Protein AF-A0A1P8JUK7-F1 (afdb_monomer)

Sequence (304 aa):
MESEVNPQVLAVLNEERLSGPRLSPVDIVAKMGVFDAREKAYDHAWLATGDIVIATVWAERVSLGDGGRWFCLDSLDTQQRPDGRPRAPNQVQKAIDRLALLKRTLKEERGFRAVLQTNRVAIADVESDKNAKVSTRVRDPEEWHVAAWDAEQQFAVLVRGPRGFVPSDAQVQEARARCGIPEPVAPDPNASRIFSPEELQAAAMAYVTKHFAGYGYKPEDVRSQNLGYDIEVTNAKGAKLLRVAVKGTTPKGPNFSLSQQELKCSTREPLWKLLVVTDVTGPAAAHKIYKPTEVEQAEGYTAA

pLDDT: mean 88.15, std 10.33, range [44.5, 98.25]

Radius of gyration: 27.57 Å; Cα contacts (8 Å, |Δi|>4): 537; chains: 1; bounding box: 68×34×71 Å

Mean predicted aligned error: 14.35 Å

InterPro domains:
  IPR024975 Protein NO VEIN, C-terminal [PF13020] (203-280)

Structure (mmCIF, N/CA/C/O backbone):
data_AF-A0A1P8JUK7-F1
#
_entry.id   AF-A0A1P8JUK7-F1
#
loop_
_atom_site.group_PDB
_atom_site.id
_atom_site.type_symbol
_atom_site.label_atom_id
_atom_site.label_alt_id
_atom_site.label_comp_id
_atom_site.label_asym_id
_atom_site.label_entity_id
_atom_site.label_seq_id
_atom_site.pdbx_PDB_ins_code
_atom_site.Cartn_x
_atom_site.Cartn_y
_atom_site.Cartn_z
_atom_site.occupancy
_atom_site.B_iso_or_equiv
_atom_site.auth_seq_id
_atom_site.auth_comp_id
_atom_site.auth_asym_id
_atom_site.auth_atom_id
_atom_site.pdbx_PDB_model_num
ATOM 1 N N . MET A 1 1 ? 16.594 -10.181 -2.277 1.00 64.31 1 MET A N 1
ATOM 2 C CA . MET A 1 1 ? 17.753 -11.078 -2.535 1.00 64.31 1 MET A CA 1
ATOM 3 C C . MET A 1 1 ? 17.760 -11.423 -4.020 1.00 64.31 1 MET A C 1
ATOM 5 O O . MET A 1 1 ? 16.685 -11.609 -4.561 1.00 64.31 1 MET A O 1
ATOM 9 N N . GLU A 1 2 ? 18.901 -11.486 -4.722 1.00 68.94 2 GLU A N 1
ATOM 10 C CA . GLU A 1 2 ? 18.894 -11.737 -6.188 1.00 68.94 2 GLU A CA 1
ATOM 11 C C . GLU A 1 2 ? 18.198 -13.051 -6.579 1.00 68.94 2 GLU A C 1
ATOM 13 O O . GLU A 1 2 ? 17.586 -13.129 -7.637 1.00 68.94 2 GLU A O 1
ATOM 18 N N . SER A 1 3 ? 18.204 -14.041 -5.684 1.00 77.12 3 SER A N 1
ATOM 19 C CA . SER A 1 3 ? 17.455 -15.295 -5.813 1.00 77.12 3 SER A CA 1
ATOM 20 C C . SER A 1 3 ? 15.928 -15.135 -5.828 1.00 77.12 3 SER A C 1
ATOM 22 O O . SER A 1 3 ? 15.231 -16.056 -6.233 1.00 77.12 3 SER A O 1
ATOM 24 N N . GLU A 1 4 ? 15.401 -14.004 -5.357 1.00 81.44 4 GLU A N 1
ATOM 25 C CA . GLU A 1 4 ? 13.965 -13.678 -5.353 1.00 81.44 4 GLU A CA 1
ATOM 26 C C . GLU A 1 4 ? 13.539 -12.935 -6.629 1.00 81.44 4 GLU A C 1
ATOM 28 O O . GLU A 1 4 ? 12.351 -12.715 -6.854 1.00 81.44 4 GLU A O 1
ATOM 33 N N . VAL A 1 5 ? 14.497 -12.518 -7.462 1.00 87.38 5 VAL A N 1
ATOM 34 C CA . VAL A 1 5 ? 14.224 -11.798 -8.706 1.00 87.38 5 VAL A CA 1
ATOM 35 C C . VAL A 1 5 ? 13.945 -12.808 -9.810 1.00 87.38 5 VAL A C 1
ATOM 37 O O . VAL A 1 5 ? 14.680 -13.780 -9.982 1.00 87.38 5 VAL A O 1
ATOM 40 N N . ASN A 1 6 ? 12.905 -12.559 -10.607 1.00 91.06 6 ASN A N 1
ATOM 41 C CA . ASN A 1 6 ? 12.639 -13.374 -11.786 1.00 91.06 6 ASN A CA 1
ATOM 42 C C . ASN A 1 6 ? 13.883 -13.404 -12.711 1.00 91.06 6 ASN A C 1
ATOM 44 O O . ASN A 1 6 ? 14.427 -12.338 -13.007 1.00 91.06 6 ASN A O 1
ATOM 48 N N . PRO A 1 7 ? 14.317 -14.571 -13.226 1.00 91.81 7 PRO A N 1
ATOM 49 C CA . PRO A 1 7 ? 15.532 -14.672 -14.037 1.00 91.81 7 PRO A CA 1
ATOM 50 C C . PRO A 1 7 ? 15.572 -13.746 -15.261 1.00 91.81 7 PRO A C 1
ATOM 52 O O . PRO A 1 7 ? 16.634 -13.219 -15.584 1.00 91.81 7 PRO A O 1
ATOM 55 N N . GLN A 1 8 ? 14.434 -13.499 -15.922 1.00 92.31 8 GLN A N 1
ATOM 56 C CA . GLN A 1 8 ? 14.377 -12.579 -17.066 1.00 92.31 8 GLN A CA 1
ATOM 57 C C . GLN A 1 8 ? 14.564 -11.123 -16.627 1.00 92.31 8 GLN A C 1
ATOM 59 O O . GLN A 1 8 ? 15.253 -10.354 -17.292 1.00 92.31 8 GLN A O 1
ATOM 64 N N . VAL A 1 9 ? 13.998 -10.758 -15.474 1.00 93.88 9 VAL A N 1
ATOM 65 C CA . VAL A 1 9 ? 14.181 -9.430 -14.875 1.00 93.88 9 VAL A CA 1
ATOM 66 C C . VAL A 1 9 ? 15.632 -9.232 -14.448 1.00 93.88 9 VAL A C 1
ATOM 68 O O . VAL A 1 9 ? 16.228 -8.187 -14.709 1.00 93.88 9 VAL A O 1
ATOM 71 N N . LEU A 1 10 ? 16.226 -10.262 -13.843 1.00 92.38 10 LEU A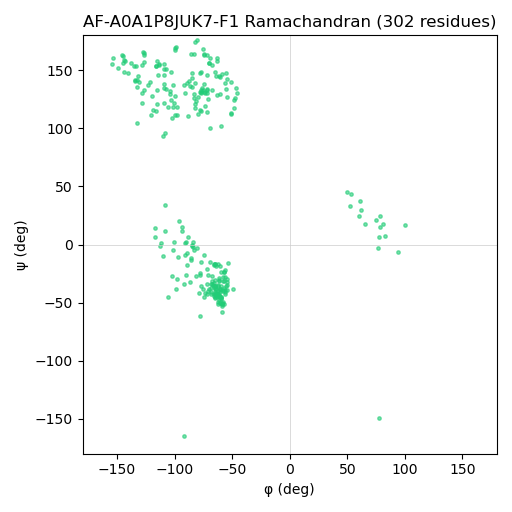 N 1
ATOM 72 C CA . LEU A 1 10 ? 17.618 -10.255 -13.412 1.00 92.38 10 LEU A CA 1
ATOM 73 C C . LEU A 1 10 ? 18.592 -10.157 -14.596 1.00 92.38 10 LEU A C 1
ATOM 75 O O . LEU A 1 10 ? 19.626 -9.502 -14.472 1.00 92.38 10 LEU A O 1
ATOM 79 N N . ALA A 1 11 ? 18.273 -10.776 -15.737 1.00 92.25 11 ALA A N 1
ATOM 80 C CA . ALA A 1 11 ? 19.081 -10.689 -16.951 1.00 92.25 11 ALA A CA 1
ATOM 81 C C . ALA A 1 11 ? 19.173 -9.244 -17.467 1.00 92.25 11 ALA A C 1
ATOM 83 O O . ALA A 1 11 ? 20.280 -8.731 -17.615 1.00 92.25 11 ALA A O 1
ATOM 84 N N . VAL A 1 12 ? 18.033 -8.563 -17.626 1.00 91.94 12 VAL A N 1
ATOM 85 C CA . VAL A 1 12 ? 17.986 -7.147 -18.040 1.00 91.94 12 VAL A CA 1
ATOM 86 C C . VAL A 1 12 ? 18.691 -6.252 -17.019 1.00 91.94 12 VAL A C 1
ATOM 88 O O . VAL A 1 12 ? 19.486 -5.393 -17.382 1.00 91.94 12 VAL A O 1
ATOM 91 N N . LEU A 1 13 ? 18.466 -6.474 -15.719 1.00 91.44 13 LEU A N 1
ATOM 92 C CA . LEU A 1 13 ? 19.134 -5.701 -14.669 1.00 91.44 13 LEU A CA 1
ATOM 93 C C . LEU A 1 13 ? 20.662 -5.860 -14.725 1.00 91.44 13 LEU A C 1
ATOM 95 O O . LEU A 1 13 ? 21.390 -4.891 -14.505 1.00 91.44 13 LEU A O 1
ATOM 99 N N . ASN A 1 14 ? 21.159 -7.061 -15.029 1.00 90.94 14 ASN A N 1
ATOM 100 C CA . ASN A 1 14 ? 22.587 -7.303 -15.214 1.00 90.94 14 ASN A CA 1
ATOM 101 C C . ASN A 1 14 ? 23.130 -6.679 -16.499 1.00 90.94 14 ASN A C 1
ATOM 103 O O . ASN A 1 14 ? 24.225 -6.123 -16.460 1.00 90.94 14 ASN A O 1
ATOM 107 N N . GLU A 1 15 ? 22.386 -6.736 -17.599 1.00 92.50 15 GLU A N 1
ATOM 108 C CA . GLU A 1 15 ? 22.754 -6.085 -18.856 1.00 92.50 15 GLU A CA 1
ATOM 109 C C . GLU A 1 15 ? 22.926 -4.572 -18.662 1.00 92.50 15 GLU A C 1
ATOM 111 O O . GLU A 1 15 ? 24.008 -4.041 -18.914 1.00 92.50 15 GLU A O 1
ATOM 116 N N . GLU A 1 16 ? 21.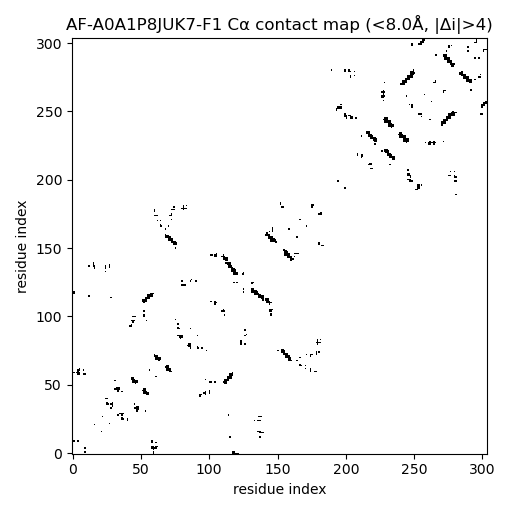927 -3.900 -18.085 1.00 91.75 16 GLU A N 1
ATOM 117 C CA . GLU A 1 16 ? 21.974 -2.457 -17.802 1.00 91.75 16 GLU A CA 1
ATOM 118 C C . GLU A 1 16 ? 23.083 -2.083 -16.809 1.00 91.75 16 GLU A C 1
ATOM 120 O O . GLU A 1 16 ? 23.723 -1.033 -16.911 1.00 91.75 16 GLU A O 1
ATOM 125 N N . ARG A 1 17 ? 23.358 -2.955 -15.833 1.00 88.31 17 ARG A N 1
ATOM 126 C CA . ARG A 1 17 ? 24.445 -2.746 -14.868 1.00 88.31 17 ARG A CA 1
ATOM 127 C C . ARG A 1 17 ? 25.822 -2.819 -15.531 1.00 88.31 17 ARG A C 1
ATOM 129 O O . ARG A 1 17 ? 26.745 -2.155 -15.061 1.00 88.31 17 ARG A O 1
ATOM 136 N N . LEU A 1 18 ? 25.980 -3.664 -16.549 1.00 88.06 18 LEU A N 1
ATOM 137 C CA . LEU A 1 18 ? 27.257 -3.922 -17.219 1.00 88.06 18 LEU A CA 1
ATOM 138 C C . LEU A 1 18 ? 27.504 -2.988 -18.411 1.00 88.06 18 LEU A C 1
ATOM 140 O O . LEU A 1 18 ? 28.663 -2.741 -18.739 1.00 88.06 18 LEU A O 1
ATOM 144 N N . SER A 1 19 ? 26.451 -2.462 -19.040 1.00 86.12 19 SER A N 1
ATOM 145 C CA . SER A 1 19 ? 26.548 -1.579 -20.210 1.00 86.12 19 SER A CA 1
ATOM 146 C C . SER A 1 19 ? 26.924 -0.132 -19.856 1.00 86.12 19 SER A C 1
ATOM 148 O O . SER A 1 19 ? 27.501 0.583 -20.679 1.00 86.12 19 SER A O 1
ATOM 150 N N . GLY A 1 20 ? 26.610 0.314 -18.636 1.00 77.62 20 GLY A N 1
ATOM 151 C CA . GLY A 1 20 ? 26.789 1.695 -18.192 1.00 77.62 20 GLY A CA 1
ATOM 152 C C . GLY A 1 20 ? 28.048 1.963 -17.353 1.00 77.62 20 GLY A C 1
ATOM 153 O O . GLY A 1 20 ? 28.693 1.049 -16.836 1.00 77.62 20 GLY A O 1
ATOM 154 N N . PRO A 1 21 ? 28.400 3.248 -17.142 1.00 82.31 21 PRO A N 1
ATOM 155 C CA . PRO A 1 21 ? 29.424 3.613 -16.172 1.00 82.31 21 PRO A CA 1
ATOM 156 C C . PRO A 1 21 ? 28.997 3.178 -14.766 1.00 82.31 21 PRO A C 1
ATOM 158 O O . PRO A 1 21 ? 27.826 3.275 -14.396 1.00 82.31 21 PRO A O 1
ATOM 161 N N . ARG A 1 22 ? 29.962 2.760 -13.943 1.00 85.69 22 ARG A N 1
ATOM 162 C CA . ARG A 1 22 ? 29.695 2.370 -12.556 1.00 85.69 22 ARG A CA 1
ATOM 163 C C . ARG A 1 22 ? 29.326 3.604 -11.726 1.00 85.69 22 ARG A C 1
ATOM 165 O O . ARG A 1 22 ? 30.199 4.361 -11.312 1.00 85.69 22 ARG A O 1
ATOM 172 N N . LEU A 1 23 ? 28.030 3.800 -11.498 1.00 87.94 23 LEU A N 1
ATOM 173 C CA . LEU A 1 23 ? 27.473 4.912 -10.725 1.00 87.94 23 LEU A CA 1
ATOM 174 C C . LEU A 1 23 ? 26.961 4.437 -9.366 1.00 87.94 23 LEU A C 1
ATOM 176 O O . LEU A 1 23 ? 26.534 3.291 -9.217 1.00 87.94 23 LEU A O 1
ATOM 180 N N . SER A 1 24 ? 26.981 5.325 -8.370 1.00 88.31 24 SER A N 1
ATOM 181 C CA . SER A 1 24 ? 26.280 5.050 -7.117 1.00 88.31 24 SER A CA 1
ATOM 182 C C . SER A 1 24 ? 24.757 5.097 -7.336 1.00 88.31 24 SER A C 1
ATOM 184 O O . SER A 1 24 ? 24.289 5.791 -8.244 1.00 88.31 24 SER A O 1
ATOM 186 N N . PRO A 1 25 ? 23.947 4.428 -6.492 1.00 87.69 25 PRO A N 1
ATOM 187 C CA . PRO A 1 25 ? 22.486 4.492 -6.590 1.00 87.69 25 PRO A CA 1
ATOM 188 C C . PRO A 1 25 ? 21.909 5.916 -6.572 1.00 87.69 25 PRO A C 1
ATOM 190 O O . PRO A 1 25 ? 20.853 6.156 -7.156 1.00 87.69 25 PRO A O 1
ATOM 193 N N . VAL A 1 26 ? 22.589 6.853 -5.906 1.00 88.81 26 VAL A N 1
ATOM 194 C CA . VAL A 1 26 ? 22.189 8.266 -5.841 1.00 88.81 26 VAL A CA 1
ATOM 195 C C . VAL A 1 26 ? 22.569 9.001 -7.123 1.00 88.81 26 VAL A C 1
ATOM 197 O O . VAL A 1 26 ? 21.760 9.758 -7.653 1.00 88.81 26 VAL A O 1
ATOM 200 N N . ASP A 1 27 ? 23.761 8.740 -7.669 1.00 91.69 27 ASP A N 1
ATOM 201 C CA . ASP A 1 27 ? 24.210 9.373 -8.916 1.00 91.69 27 ASP A CA 1
ATOM 202 C C . ASP A 1 27 ? 23.348 8.962 -10.114 1.00 91.69 27 ASP A C 1
ATOM 204 O O . ASP A 1 27 ? 23.157 9.756 -11.031 1.00 91.69 27 ASP A O 1
ATOM 208 N N . ILE A 1 28 ? 22.794 7.745 -10.103 1.00 92.69 28 ILE A N 1
ATOM 209 C CA . ILE A 1 28 ? 21.840 7.289 -11.125 1.00 92.69 28 ILE A CA 1
ATOM 210 C C . ILE A 1 28 ? 20.596 8.179 -11.125 1.00 92.69 28 ILE A C 1
ATOM 212 O O . ILE A 1 28 ? 20.222 8.700 -12.172 1.00 92.69 28 ILE A O 1
ATOM 216 N N . VAL A 1 29 ? 20.000 8.410 -9.952 1.00 92.94 29 VAL A N 1
ATOM 217 C CA . VAL A 1 29 ? 18.807 9.260 -9.802 1.00 92.94 29 VAL A CA 1
ATOM 218 C C . VAL A 1 29 ? 19.130 10.718 -10.152 1.00 92.94 29 VAL A C 1
ATOM 220 O O . VAL A 1 29 ? 18.390 11.350 -10.904 1.00 92.94 29 VAL A O 1
ATOM 223 N N . ALA A 1 30 ? 20.280 11.231 -9.704 1.00 93.94 30 ALA A N 1
ATOM 224 C CA . ALA A 1 30 ? 20.733 12.582 -10.036 1.00 93.94 30 ALA A CA 1
ATOM 225 C C . ALA A 1 30 ? 20.895 12.783 -11.555 1.00 93.94 30 ALA A C 1
ATOM 227 O O . ALA A 1 30 ? 20.403 13.766 -12.111 1.00 93.94 30 ALA A O 1
ATOM 228 N N . LYS A 1 31 ? 21.512 11.824 -12.263 1.00 94.69 31 LYS A N 1
ATOM 229 C CA . LYS A 1 31 ? 21.668 11.874 -13.730 1.00 94.69 31 LYS A CA 1
ATOM 230 C C . LYS A 1 31 ? 20.351 11.788 -14.496 1.00 94.69 31 LYS A C 1
ATOM 232 O O . LYS A 1 31 ? 20.317 12.143 -15.671 1.00 94.69 31 LYS A O 1
ATOM 237 N N . MET A 1 32 ? 19.277 11.336 -13.856 1.00 94.50 32 MET A N 1
ATOM 238 C CA . MET A 1 32 ? 17.940 11.342 -14.443 1.00 94.50 32 MET A CA 1
ATOM 239 C C . MET A 1 32 ? 17.212 12.688 -14.272 1.00 94.50 32 MET A C 1
ATOM 241 O O . MET A 1 32 ? 16.088 12.819 -14.751 1.00 94.50 32 MET A O 1
ATOM 245 N N . GLY A 1 33 ? 17.856 13.697 -13.667 1.00 94.75 33 GLY A N 1
ATOM 246 C CA . GLY A 1 33 ? 17.349 15.070 -13.577 1.00 94.75 33 GLY A CA 1
ATOM 247 C C . GLY A 1 33 ? 16.708 15.433 -12.237 1.00 94.75 33 GLY A C 1
ATOM 248 O O . GLY A 1 33 ? 15.968 16.409 -12.173 1.00 94.75 33 GLY A O 1
ATOM 249 N N . VAL A 1 34 ? 16.957 14.659 -11.178 1.00 94.88 34 VAL A N 1
ATOM 250 C CA . VAL A 1 34 ? 16.475 14.959 -9.819 1.00 94.88 34 VAL A CA 1
ATOM 251 C C . VAL A 1 34 ? 17.494 15.841 -9.101 1.00 94.88 34 VAL A C 1
ATOM 253 O O . VAL A 1 34 ? 18.592 15.388 -8.774 1.00 94.88 34 VAL A O 1
ATOM 256 N N . PHE A 1 35 ? 17.144 17.103 -8.854 1.00 88.50 35 PHE A N 1
ATOM 257 C CA . PHE A 1 35 ? 18.064 18.090 -8.272 1.00 88.50 35 PHE A CA 1
ATOM 258 C C . PHE A 1 35 ? 18.420 17.802 -6.808 1.00 88.50 35 PHE A C 1
ATOM 260 O O . PHE A 1 35 ? 19.570 17.962 -6.408 1.00 88.50 35 PHE A O 1
ATOM 267 N N . ASP A 1 36 ? 17.458 17.320 -6.026 1.00 87.75 36 ASP A N 1
ATOM 268 C CA . ASP A 1 36 ? 17.585 17.000 -4.601 1.00 87.75 36 ASP A CA 1
ATOM 269 C C . ASP A 1 36 ? 17.891 15.508 -4.355 1.00 87.75 36 ASP A C 1
ATOM 271 O O . ASP A 1 36 ? 17.722 14.998 -3.247 1.00 87.75 36 ASP A O 1
ATOM 275 N N . ALA A 1 37 ? 18.407 14.791 -5.365 1.00 88.31 37 ALA A N 1
ATOM 276 C CA . ALA A 1 37 ? 18.640 13.342 -5.308 1.00 88.31 37 ALA A CA 1
ATOM 277 C C . ALA A 1 37 ? 19.505 12.903 -4.118 1.00 88.31 37 ALA A C 1
ATOM 279 O O . ALA A 1 37 ? 19.331 11.804 -3.599 1.00 88.31 37 ALA A O 1
ATOM 280 N N . ARG A 1 38 ? 20.456 13.743 -3.688 1.00 85.94 38 ARG A N 1
ATOM 281 C CA . ARG A 1 38 ? 21.333 13.454 -2.542 1.00 85.94 38 ARG A CA 1
ATOM 282 C C . ARG A 1 38 ? 20.622 13.622 -1.205 1.00 85.94 38 ARG A C 1
ATOM 284 O O . ARG A 1 38 ? 20.839 12.818 -0.305 1.00 85.94 38 ARG A O 1
ATOM 291 N N . GLU A 1 39 ? 19.771 14.635 -1.092 1.00 86.06 39 GLU A N 1
ATOM 292 C CA . GLU A 1 39 ? 18.974 14.910 0.109 1.00 86.06 39 GLU A CA 1
ATOM 293 C C . GLU A 1 39 ? 17.866 13.861 0.271 1.00 86.06 39 GLU A C 1
ATOM 295 O O . GLU A 1 39 ? 17.579 13.414 1.380 1.00 86.06 39 GLU A O 1
ATOM 300 N N . LYS A 1 40 ? 17.326 13.386 -0.857 1.00 84.44 40 LYS A N 1
ATOM 301 C CA . LYS A 1 40 ? 16.271 12.370 -0.959 1.00 84.44 40 LYS A CA 1
ATOM 302 C C . LYS A 1 40 ? 16.780 11.026 -1.479 1.00 84.44 40 LYS A C 1
ATOM 304 O O . LYS A 1 40 ? 16.074 10.301 -2.178 1.00 84.44 40 LYS A O 1
ATOM 309 N N . ALA A 1 41 ? 18.014 10.662 -1.130 1.00 79.38 41 ALA A N 1
ATOM 310 C CA . ALA A 1 41 ? 18.692 9.456 -1.627 1.00 79.38 41 ALA A CA 1
ATOM 311 C C . ALA A 1 41 ? 17.921 8.145 -1.375 1.00 79.38 41 ALA A C 1
ATOM 313 O O . ALA A 1 41 ? 18.069 7.169 -2.120 1.00 79.38 41 ALA A O 1
ATOM 314 N N . TYR A 1 42 ? 17.107 8.138 -0.318 1.00 80.00 42 TYR A N 1
ATOM 315 C CA . TYR A 1 42 ? 16.346 6.988 0.166 1.00 80.00 42 TYR A CA 1
ATOM 316 C C . TYR A 1 42 ? 14.844 7.103 -0.093 1.00 80.00 42 TYR A C 1
ATOM 318 O O . TYR A 1 42 ? 14.075 6.361 0.522 1.00 80.00 42 TYR A O 1
ATOM 326 N N . ASP A 1 43 ? 14.414 8.056 -0.911 1.00 88.31 43 ASP A N 1
ATOM 327 C CA . ASP A 1 43 ? 13.019 8.121 -1.327 1.00 88.31 43 ASP A CA 1
ATOM 328 C C . ASP A 1 43 ? 12.738 7.047 -2.377 1.00 88.31 43 ASP A C 1
ATOM 330 O O . ASP A 1 43 ? 13.633 6.360 -2.882 1.00 88.31 43 ASP A O 1
ATOM 334 N N . HIS A 1 44 ? 11.455 6.841 -2.649 1.00 91.06 44 HIS A N 1
ATOM 335 C CA . HIS A 1 44 ? 11.001 5.823 -3.589 1.00 91.06 44 HIS A CA 1
ATOM 336 C C . HIS A 1 44 ? 10.432 6.431 -4.870 1.00 91.06 44 HIS A C 1
ATOM 338 O O . HIS A 1 44 ? 10.176 5.694 -5.818 1.00 91.06 44 HIS A O 1
ATOM 344 N N . ALA A 1 45 ? 10.226 7.743 -4.915 1.00 95.62 45 ALA A N 1
ATOM 345 C CA . ALA A 1 45 ? 9.881 8.469 -6.122 1.00 95.62 45 ALA A CA 1
ATOM 346 C C . ALA A 1 45 ? 10.327 9.926 -6.004 1.00 95.62 45 ALA A C 1
ATOM 348 O O . ALA A 1 45 ? 10.465 10.452 -4.902 1.00 95.62 45 ALA A O 1
ATOM 349 N N . TRP A 1 46 ? 10.544 10.562 -7.148 1.00 96.38 46 TRP A N 1
ATOM 350 C CA . TRP A 1 46 ? 11.057 11.919 -7.261 1.00 96.38 46 TRP A CA 1
ATOM 351 C C . TRP A 1 46 ? 10.395 12.640 -8.429 1.00 96.38 46 TRP A C 1
ATOM 353 O O . TRP A 1 46 ? 9.933 12.012 -9.386 1.00 96.38 46 TRP A O 1
ATOM 363 N N . LEU A 1 47 ? 10.420 13.968 -8.370 1.00 95.88 47 LEU A N 1
ATOM 364 C CA . LEU A 1 47 ? 10.117 14.824 -9.506 1.00 95.88 47 LEU A CA 1
ATOM 365 C C . LEU A 1 47 ? 11.436 15.315 -10.113 1.00 95.88 47 LEU A C 1
ATOM 367 O O . LEU A 1 47 ? 12.254 15.920 -9.424 1.00 95.88 47 LEU A O 1
ATOM 371 N N . ALA A 1 48 ? 11.650 15.030 -11.392 1.00 95.38 48 ALA A N 1
ATOM 372 C CA . ALA A 1 48 ? 12.799 15.498 -12.153 1.00 95.38 48 ALA A CA 1
ATOM 373 C C . ALA A 1 48 ? 12.453 16.722 -13.008 1.00 95.38 48 ALA A C 1
ATOM 375 O O . ALA A 1 48 ? 11.285 17.081 -13.187 1.00 95.38 48 ALA A O 1
ATOM 376 N N . THR A 1 49 ? 13.486 17.346 -13.576 1.00 92.56 49 THR A N 1
ATOM 377 C CA . THR A 1 49 ? 13.354 18.423 -14.564 1.00 92.56 49 THR A CA 1
ATOM 378 C C . THR A 1 49 ? 12.331 18.081 -15.646 1.00 92.56 49 THR A C 1
ATOM 380 O O . THR A 1 49 ? 12.350 16.986 -16.212 1.00 92.56 49 THR A O 1
ATOM 383 N N . GLY A 1 50 ? 11.469 19.048 -15.970 1.00 90.56 50 GLY A N 1
ATOM 384 C CA . GLY A 1 50 ? 10.409 18.871 -16.965 1.00 90.56 50 GLY A CA 1
ATOM 385 C C . GLY A 1 50 ? 9.191 18.109 -16.442 1.00 90.56 50 GLY A C 1
ATOM 386 O O . GLY A 1 50 ? 8.494 17.489 -17.239 1.00 90.56 50 GLY A O 1
ATOM 387 N N . ASP A 1 51 ? 8.959 18.130 -15.123 1.00 91.50 51 ASP A N 1
ATOM 388 C CA . ASP A 1 51 ? 7.828 17.468 -14.453 1.00 91.50 51 ASP A CA 1
ATOM 389 C C . ASP A 1 51 ? 7.786 15.944 -14.649 1.00 91.50 51 ASP A C 1
ATOM 391 O O . ASP A 1 51 ? 6.738 15.305 -14.550 1.00 91.50 51 ASP A O 1
ATOM 395 N N . ILE A 1 52 ? 8.942 15.334 -14.914 1.00 95.38 52 ILE A N 1
ATOM 396 C CA . ILE A 1 52 ? 9.036 13.894 -15.142 1.00 95.38 52 ILE A CA 1
ATOM 397 C C . ILE A 1 52 ? 9.084 13.187 -13.793 1.00 95.38 52 ILE A C 1
ATOM 399 O O . ILE A 1 52 ? 9.999 13.402 -12.999 1.00 95.38 52 ILE A O 1
ATOM 403 N N . VAL A 1 53 ? 8.128 12.297 -13.546 1.00 97.75 53 VAL A N 1
ATOM 404 C CA . VAL A 1 53 ? 8.172 11.424 -12.372 1.00 97.75 53 VAL A CA 1
ATOM 405 C C . VAL A 1 53 ? 9.206 10.325 -12.593 1.00 97.75 53 VAL A C 1
ATOM 407 O O . VAL A 1 53 ? 9.241 9.676 -13.643 1.00 97.75 53 VAL A O 1
ATOM 410 N N . ILE A 1 54 ? 10.040 10.108 -11.580 1.00 97.81 54 ILE A N 1
ATOM 411 C CA . ILE A 1 54 ? 10.925 8.951 -11.486 1.00 97.81 54 ILE A CA 1
ATOM 412 C C . ILE A 1 54 ? 10.490 8.125 -10.291 1.00 97.81 54 ILE A C 1
ATOM 414 O O . ILE A 1 54 ? 10.307 8.678 -9.212 1.00 97.81 54 ILE A O 1
ATOM 418 N N . ALA A 1 55 ? 10.356 6.813 -10.452 1.00 97.50 55 ALA A N 1
ATOM 419 C CA . ALA A 1 55 ? 9.983 5.927 -9.357 1.00 97.50 55 ALA A CA 1
ATOM 420 C C . ALA A 1 55 ? 10.893 4.702 -9.284 1.00 97.50 55 ALA A C 1
ATOM 422 O O . ALA A 1 55 ? 11.328 4.152 -10.294 1.00 97.50 55 ALA A O 1
ATOM 423 N N . THR A 1 56 ? 11.162 4.247 -8.066 1.00 95.12 56 THR A N 1
ATOM 424 C CA . THR A 1 56 ? 11.824 2.965 -7.836 1.00 95.12 56 THR A CA 1
ATOM 425 C C . THR A 1 56 ? 10.866 1.826 -8.168 1.00 95.12 56 THR A C 1
ATOM 427 O O . THR A 1 56 ? 9.721 1.826 -7.713 1.00 95.12 56 THR A O 1
ATOM 430 N N . VAL A 1 57 ? 11.333 0.840 -8.925 1.00 95.75 57 VAL A N 1
ATOM 431 C CA . VAL A 1 57 ? 10.662 -0.448 -9.112 1.00 95.75 57 VAL A CA 1
ATOM 432 C C . VAL A 1 57 ? 11.572 -1.517 -8.521 1.00 95.75 57 VAL A C 1
ATOM 434 O O . VAL A 1 57 ? 12.693 -1.724 -8.986 1.00 95.75 57 VAL A O 1
ATOM 437 N N . TRP A 1 58 ? 11.110 -2.181 -7.463 1.00 93.56 58 TRP A N 1
ATOM 438 C CA . TRP A 1 58 ? 11.850 -3.291 -6.869 1.00 93.56 58 TRP A CA 1
ATOM 439 C C . TRP A 1 58 ? 11.751 -4.514 -7.768 1.00 93.56 58 TRP A C 1
ATOM 441 O O . TRP A 1 58 ? 10.654 -5.013 -8.014 1.00 93.56 58 TRP A O 1
ATOM 451 N N . ALA A 1 59 ? 12.894 -4.994 -8.246 1.00 94.00 59 ALA A N 1
ATOM 452 C CA . ALA A 1 59 ? 12.969 -6.116 -9.169 1.00 94.00 59 ALA A CA 1
ATOM 453 C C . ALA A 1 59 ? 12.393 -7.399 -8.548 1.00 94.00 59 ALA A C 1
ATOM 455 O O . ALA A 1 59 ? 11.779 -8.194 -9.254 1.00 94.00 59 ALA A O 1
ATOM 456 N N . GLU A 1 60 ? 12.498 -7.561 -7.224 1.00 91.19 60 GLU A N 1
ATOM 457 C CA . GLU A 1 60 ? 11.894 -8.676 -6.484 1.00 91.19 60 GLU A CA 1
ATOM 458 C C . GLU A 1 60 ? 10.352 -8.657 -6.518 1.00 91.19 60 GLU A C 1
ATOM 460 O O . GLU A 1 60 ? 9.718 -9.665 -6.228 1.00 91.19 60 GLU A O 1
ATOM 465 N N . ARG A 1 61 ? 9.722 -7.527 -6.871 1.00 92.75 61 ARG A N 1
ATOM 466 C CA . ARG A 1 61 ? 8.257 -7.397 -6.997 1.00 92.75 61 ARG A CA 1
ATOM 467 C C . ARG A 1 61 ? 7.755 -7.450 -8.435 1.00 92.75 61 ARG A C 1
ATOM 469 O O . ARG A 1 61 ? 6.546 -7.418 -8.650 1.00 92.75 61 ARG A O 1
ATOM 476 N N . VAL A 1 62 ? 8.650 -7.515 -9.417 1.00 96.00 62 VAL A N 1
ATOM 477 C CA . VAL A 1 62 ? 8.250 -7.581 -10.823 1.00 96.00 62 VAL A CA 1
ATOM 478 C C . VAL A 1 62 ? 7.713 -8.975 -11.141 1.00 96.00 62 VAL A C 1
ATOM 480 O O . VAL A 1 62 ? 8.320 -9.996 -10.814 1.00 96.00 62 VAL A O 1
ATOM 483 N N . SER A 1 63 ? 6.553 -9.004 -11.785 1.00 95.81 63 SER A N 1
ATOM 484 C CA . SER A 1 63 ? 5.899 -10.178 -12.348 1.00 95.81 63 SER A CA 1
ATOM 485 C C . SER A 1 63 ? 5.948 -10.131 -13.870 1.00 95.81 63 SER A C 1
ATOM 487 O O . SER A 1 63 ? 5.951 -9.058 -14.477 1.00 95.81 63 SER A O 1
ATOM 489 N N . LEU A 1 64 ? 5.961 -11.314 -14.480 1.00 94.50 64 LEU A N 1
ATOM 490 C CA . LEU A 1 64 ? 5.814 -11.485 -15.920 1.00 94.50 64 LEU A CA 1
ATOM 491 C C . LEU A 1 64 ? 4.382 -11.923 -16.208 1.00 94.50 64 LEU A C 1
ATOM 493 O O . LEU A 1 64 ? 3.953 -12.970 -15.731 1.00 94.50 64 LEU A O 1
ATOM 497 N N . GLY A 1 65 ? 3.656 -11.108 -16.958 1.00 91.88 65 GLY A N 1
ATOM 498 C CA . GLY A 1 65 ? 2.363 -11.459 -17.517 1.00 91.88 65 GLY A CA 1
ATOM 499 C C . GLY A 1 65 ? 2.488 -12.052 -18.917 1.00 91.88 65 GLY A C 1
ATOM 500 O O . GLY A 1 65 ? 3.576 -12.425 -19.375 1.00 91.88 65 GLY A O 1
ATOM 501 N N . ASP A 1 66 ? 1.359 -12.098 -19.617 1.00 88.62 66 ASP A N 1
ATOM 502 C CA . ASP A 1 66 ? 1.267 -12.690 -20.950 1.00 88.62 66 ASP A CA 1
ATOM 503 C C . ASP A 1 66 ? 2.252 -12.042 -21.928 1.00 88.62 66 ASP A C 1
ATOM 505 O O . ASP A 1 66 ? 2.483 -10.831 -21.914 1.00 88.62 66 ASP A O 1
ATOM 509 N N . GLY A 1 67 ? 2.882 -12.866 -22.768 1.00 87.19 67 GLY A N 1
ATOM 510 C CA . GLY A 1 67 ? 3.895 -12.401 -23.718 1.00 87.19 67 GLY A CA 1
ATOM 511 C C . GLY A 1 67 ? 5.168 -11.842 -23.067 1.00 87.19 67 GLY A C 1
ATOM 512 O O . GLY A 1 67 ? 5.912 -11.120 -23.724 1.00 87.19 67 GLY A O 1
ATOM 513 N N . GLY A 1 68 ? 5.418 -12.136 -21.784 1.00 90.94 68 GLY A N 1
ATOM 514 C CA . GLY A 1 68 ? 6.592 -11.646 -21.058 1.00 90.94 68 GLY A CA 1
ATOM 515 C C . GLY A 1 68 ? 6.497 -10.168 -20.679 1.00 90.94 68 GLY A C 1
ATOM 516 O O . GLY A 1 68 ? 7.520 -9.526 -20.449 1.00 90.94 68 GLY A O 1
ATOM 517 N N . ARG A 1 69 ? 5.284 -9.600 -20.629 1.00 94.56 69 ARG A N 1
ATOM 518 C CA . ARG A 1 69 ? 5.055 -8.202 -20.241 1.00 94.56 69 ARG A CA 1
ATOM 519 C C . ARG A 1 69 ? 5.290 -8.015 -18.749 1.00 94.56 69 ARG A C 1
ATOM 521 O O . ARG A 1 69 ? 4.755 -8.758 -17.934 1.00 94.56 69 ARG A O 1
ATOM 528 N N . TRP A 1 70 ? 6.083 -7.016 -18.379 1.00 97.56 70 TRP A N 1
ATOM 529 C CA . TRP A 1 70 ? 6.393 -6.782 -16.973 1.00 97.56 70 TRP A CA 1
ATOM 530 C C . TRP A 1 70 ? 5.333 -5.910 -16.329 1.00 97.56 70 TRP A C 1
ATOM 532 O O . TRP A 1 70 ? 4.940 -4.875 -16.877 1.00 97.56 70 TRP A O 1
ATOM 542 N N . PHE A 1 71 ? 4.944 -6.301 -15.128 1.00 97.75 71 PHE A N 1
ATOM 543 C CA . PHE A 1 71 ? 4.119 -5.484 -14.262 1.00 97.75 71 PHE A CA 1
ATOM 544 C C . PHE A 1 71 ? 4.519 -5.694 -12.804 1.00 97.75 71 PHE A C 1
ATOM 546 O O . PHE A 1 71 ? 5.175 -6.675 -12.456 1.00 97.75 71 PHE A O 1
ATOM 553 N N . CYS A 1 72 ? 4.133 -4.775 -11.935 1.00 96.44 72 CYS A N 1
ATOM 554 C CA . CYS A 1 72 ? 4.198 -4.976 -10.495 1.00 96.44 72 CYS A CA 1
ATOM 555 C C . CYS A 1 72 ? 3.024 -4.277 -9.818 1.00 96.44 72 CYS A C 1
ATOM 557 O O . CYS A 1 72 ? 2.358 -3.429 -10.417 1.00 96.44 72 CYS A O 1
ATOM 559 N N . LEU A 1 73 ? 2.767 -4.658 -8.569 1.00 96.38 73 LEU A N 1
ATOM 560 C CA . LEU A 1 73 ? 1.764 -4.002 -7.747 1.00 96.38 73 LEU A CA 1
ATOM 561 C C . LEU A 1 73 ? 2.435 -3.050 -6.765 1.00 96.38 73 LEU A C 1
ATOM 563 O O . LEU A 1 73 ? 3.446 -3.386 -6.140 1.00 96.38 73 LEU A O 1
ATOM 567 N N . ASP A 1 74 ? 1.844 -1.872 -6.621 1.00 94.19 74 ASP A N 1
ATOM 568 C CA . ASP A 1 74 ? 2.186 -0.926 -5.568 1.00 94.19 74 ASP A CA 1
ATOM 569 C C . ASP A 1 74 ? 1.069 -0.892 -4.530 1.00 94.19 74 ASP A C 1
ATOM 571 O O . ASP A 1 74 ? -0.106 -0.833 -4.892 1.00 94.19 74 ASP A O 1
ATOM 575 N N . SER A 1 75 ? 1.424 -0.944 -3.247 1.00 92.88 75 SER A N 1
ATOM 576 C CA . SER A 1 75 ? 0.430 -0.889 -2.170 1.00 92.88 75 SER A CA 1
ATOM 577 C C . SER A 1 75 ? -0.069 0.541 -2.000 1.00 92.88 75 SER A C 1
ATOM 579 O O . SER A 1 75 ? 0.737 1.470 -1.936 1.00 92.88 75 SER A O 1
ATOM 581 N N . LEU A 1 76 ? -1.386 0.715 -1.882 1.00 92.88 76 LEU A N 1
ATOM 582 C CA . LEU A 1 76 ? -1.983 2.008 -1.540 1.00 92.88 76 LEU A CA 1
ATOM 583 C C . LEU A 1 76 ? -2.041 2.253 -0.027 1.00 92.88 76 LEU A C 1
ATOM 585 O O . LEU A 1 76 ? -2.271 3.389 0.395 1.00 92.88 76 LEU A O 1
ATOM 589 N N . ASP A 1 77 ? -1.787 1.224 0.786 1.00 90.81 77 ASP A N 1
ATOM 590 C CA . ASP A 1 77 ? -1.661 1.379 2.230 1.00 90.81 77 ASP A CA 1
ATOM 591 C C . ASP A 1 77 ? -0.347 2.105 2.542 1.00 90.81 77 ASP A C 1
ATOM 593 O O . ASP A 1 77 ? 0.750 1.594 2.297 1.00 90.81 77 ASP A O 1
ATOM 597 N N . THR A 1 78 ? -0.460 3.317 3.087 1.00 91.94 78 THR A N 1
ATOM 598 C CA . THR A 1 78 ? 0.677 4.151 3.509 1.00 91.94 78 THR A CA 1
ATOM 599 C C . THR A 1 78 ? 1.100 3.894 4.951 1.00 91.94 78 THR A C 1
ATOM 601 O O . THR A 1 78 ? 2.222 4.237 5.320 1.00 91.94 78 THR A O 1
ATOM 604 N N . GLN A 1 79 ? 0.245 3.267 5.754 1.00 88.56 79 GLN A N 1
ATOM 605 C CA . GLN A 1 79 ? 0.421 3.068 7.188 1.00 88.56 79 GLN A CA 1
ATOM 606 C C . GLN A 1 79 ? 1.107 1.746 7.508 1.00 88.56 79 GLN A C 1
ATOM 608 O O . GLN A 1 79 ? 1.882 1.688 8.461 1.00 88.56 79 GLN A O 1
ATOM 613 N N . GLN A 1 80 ? 0.855 0.700 6.725 1.00 87.38 80 GLN A N 1
ATOM 614 C CA . GLN A 1 80 ? 1.388 -0.633 6.990 1.00 87.38 80 GLN A CA 1
ATOM 615 C C . GLN A 1 80 ? 2.461 -1.041 5.986 1.00 87.38 80 GLN A C 1
ATOM 617 O O . GLN A 1 80 ? 2.445 -0.699 4.804 1.00 87.38 80 GLN A O 1
ATOM 622 N N . ARG A 1 81 ? 3.429 -1.791 6.497 1.00 84.44 81 ARG A N 1
ATOM 623 C CA . ARG A 1 81 ? 4.455 -2.490 5.734 1.00 84.44 81 ARG A CA 1
ATOM 624 C C . ARG A 1 81 ? 3.853 -3.728 5.053 1.00 84.44 81 ARG A C 1
ATOM 626 O O . ARG A 1 81 ? 2.828 -4.232 5.504 1.00 84.44 81 ARG A O 1
ATOM 633 N N . PRO A 1 82 ? 4.545 -4.303 4.054 1.00 80.81 82 PRO A N 1
ATOM 634 C CA . PRO A 1 82 ? 4.154 -5.575 3.429 1.00 80.81 82 PRO A CA 1
ATOM 635 C C . PRO A 1 82 ? 4.000 -6.762 4.392 1.00 80.81 82 PRO A C 1
ATOM 637 O O . PRO A 1 82 ? 3.353 -7.747 4.067 1.00 80.81 82 PRO A O 1
ATOM 640 N N . ASP A 1 83 ? 4.638 -6.703 5.562 1.00 81.50 83 ASP A N 1
ATOM 641 C CA . ASP A 1 83 ? 4.534 -7.724 6.610 1.00 81.50 83 ASP A CA 1
ATOM 642 C C . ASP A 1 83 ? 3.449 -7.403 7.658 1.00 81.50 83 ASP A C 1
ATOM 644 O O . ASP A 1 83 ? 3.422 -8.014 8.725 1.00 81.50 83 ASP A O 1
ATOM 648 N N . GLY A 1 84 ? 2.585 -6.418 7.385 1.00 82.75 84 GLY A N 1
ATOM 649 C CA . GLY A 1 84 ? 1.491 -5.977 8.257 1.00 82.75 84 GLY A CA 1
ATOM 650 C C . GLY A 1 84 ? 1.924 -5.123 9.452 1.00 82.75 84 GLY A C 1
ATOM 651 O O . GLY A 1 84 ? 1.085 -4.654 10.219 1.00 82.75 84 GLY A O 1
ATOM 652 N N . ARG A 1 85 ? 3.227 -4.886 9.651 1.00 83.62 85 ARG A N 1
ATOM 653 C CA . ARG A 1 85 ? 3.707 -4.027 10.745 1.00 83.62 85 ARG A CA 1
ATOM 654 C C . ARG A 1 85 ? 3.515 -2.544 10.401 1.00 83.62 85 ARG A C 1
ATOM 656 O O . ARG A 1 85 ? 3.651 -2.173 9.237 1.00 83.62 85 ARG A O 1
ATOM 663 N N . PRO A 1 86 ? 3.267 -1.658 11.379 1.00 86.94 86 PRO A N 1
ATOM 664 C CA . PRO A 1 86 ? 3.140 -0.231 11.105 1.00 86.94 86 PRO A CA 1
ATOM 665 C C . PRO A 1 86 ? 4.455 0.369 10.587 1.00 86.94 86 PRO A C 1
ATOM 667 O O . PRO A 1 86 ? 5.553 -0.010 11.008 1.00 86.94 86 PRO A O 1
ATOM 670 N N . ARG A 1 87 ? 4.343 1.342 9.683 1.00 86.19 87 ARG A N 1
ATOM 671 C CA . ARG A 1 87 ? 5.453 2.167 9.206 1.00 86.19 87 ARG A CA 1
ATOM 672 C C . ARG A 1 87 ? 5.811 3.248 10.223 1.00 86.19 87 ARG A C 1
ATOM 674 O O . ARG A 1 87 ? 4.956 3.803 10.907 1.00 86.19 87 ARG A O 1
ATOM 681 N N . ALA A 1 88 ? 7.096 3.593 10.283 1.00 85.62 88 ALA A N 1
ATOM 682 C CA . ALA A 1 88 ? 7.552 4.777 11.005 1.00 85.62 88 ALA A CA 1
ATOM 683 C C . ALA A 1 88 ? 7.117 6.068 10.271 1.00 85.62 88 ALA A C 1
ATOM 685 O O . ALA A 1 88 ? 6.953 6.032 9.049 1.00 85.62 88 ALA A O 1
ATOM 686 N N . PRO A 1 89 ? 6.995 7.226 10.951 1.00 85.62 89 PRO A N 1
ATOM 687 C CA . PRO A 1 89 ? 6.464 8.456 10.344 1.00 85.62 89 PRO A CA 1
ATOM 688 C C . PRO A 1 89 ? 7.174 8.905 9.058 1.00 85.62 89 PRO A C 1
ATOM 690 O O . PRO A 1 89 ? 6.537 9.321 8.096 1.00 85.62 89 PRO A O 1
ATOM 693 N N . ASN A 1 90 ? 8.499 8.768 9.000 1.00 84.12 90 ASN A N 1
ATOM 694 C CA . ASN A 1 90 ? 9.275 9.087 7.801 1.00 84.12 90 ASN A CA 1
ATOM 695 C C . ASN A 1 90 ? 8.987 8.130 6.629 1.00 84.12 90 ASN A C 1
ATOM 697 O O . ASN A 1 90 ? 9.062 8.541 5.478 1.00 84.12 90 ASN A O 1
ATOM 701 N N . GLN A 1 91 ? 8.664 6.864 6.907 1.00 86.88 91 GLN A N 1
ATOM 702 C CA . GLN A 1 91 ? 8.285 5.884 5.887 1.00 86.88 91 GLN A CA 1
ATOM 703 C C . GLN A 1 91 ? 6.850 6.108 5.405 1.00 86.88 91 GLN A C 1
ATOM 705 O O . GLN A 1 91 ? 6.585 5.976 4.213 1.00 86.88 91 GLN A O 1
ATOM 710 N N . VAL A 1 92 ? 5.948 6.518 6.304 1.00 89.62 92 VAL A N 1
ATOM 711 C CA . VAL A 1 92 ? 4.594 6.958 5.938 1.00 89.62 92 VAL A CA 1
ATOM 712 C C . VAL A 1 92 ? 4.672 8.127 4.957 1.00 89.62 92 VAL A C 1
ATOM 714 O O . VAL A 1 92 ? 4.070 8.057 3.890 1.00 89.62 92 VAL A O 1
ATOM 717 N N . GLN A 1 93 ? 5.469 9.159 5.260 1.00 88.19 93 GLN A N 1
ATOM 718 C CA . GLN A 1 93 ? 5.612 10.314 4.367 1.00 88.19 93 GLN A CA 1
ATOM 719 C C . GLN A 1 93 ? 6.149 9.914 2.986 1.00 88.19 93 GLN A C 1
ATOM 721 O O . GLN A 1 93 ? 5.578 10.297 1.973 1.00 88.19 93 GLN A O 1
ATOM 726 N N . LYS A 1 94 ? 7.179 9.061 2.928 1.00 90.44 94 LYS A N 1
ATOM 727 C CA . LYS A 1 94 ? 7.709 8.548 1.654 1.00 90.44 94 LYS A CA 1
ATOM 728 C C . LYS A 1 94 ? 6.679 7.759 0.848 1.00 90.44 94 LYS A C 1
ATOM 730 O O . LYS A 1 94 ? 6.659 7.860 -0.378 1.00 90.44 94 LYS A O 1
ATOM 735 N N . ALA A 1 95 ? 5.849 6.956 1.516 1.00 92.12 95 ALA A N 1
ATOM 736 C CA . ALA A 1 95 ? 4.766 6.228 0.866 1.00 92.12 95 ALA A CA 1
ATOM 737 C C . ALA A 1 95 ? 3.714 7.200 0.307 1.00 92.12 95 ALA A C 1
ATOM 739 O O . ALA A 1 95 ? 3.327 7.069 -0.852 1.00 92.12 95 ALA A O 1
ATOM 740 N N . ILE A 1 96 ? 3.319 8.215 1.086 1.00 93.12 96 ILE A N 1
ATOM 741 C CA . ILE A 1 96 ? 2.407 9.284 0.648 1.00 93.12 96 ILE A CA 1
ATOM 742 C C . ILE A 1 96 ? 2.965 10.002 -0.587 1.00 93.12 96 ILE A C 1
ATOM 744 O O . ILE A 1 96 ? 2.270 10.101 -1.598 1.00 93.12 96 ILE A O 1
ATOM 748 N N . ASP A 1 97 ? 4.220 10.452 -0.537 1.00 93.62 97 ASP A N 1
ATOM 749 C CA . ASP A 1 97 ? 4.855 11.209 -1.621 1.00 93.62 97 ASP A CA 1
ATOM 750 C C . ASP A 1 97 ? 4.959 10.372 -2.902 1.00 93.62 97 ASP A C 1
ATOM 752 O O . ASP A 1 97 ? 4.630 10.840 -3.996 1.00 93.62 97 ASP A O 1
ATOM 756 N N . ARG A 1 98 ? 5.340 9.094 -2.772 1.00 96.06 98 ARG A N 1
ATOM 757 C CA . ARG A 1 98 ? 5.369 8.149 -3.893 1.00 96.06 98 ARG A CA 1
ATOM 758 C C . ARG A 1 98 ? 3.997 7.990 -4.535 1.00 96.06 98 ARG A C 1
ATOM 760 O O . ARG A 1 98 ? 3.880 8.121 -5.754 1.00 96.06 98 ARG A O 1
ATOM 767 N N . LEU A 1 99 ? 2.968 7.712 -3.738 1.00 97.31 99 LEU A N 1
ATOM 768 C CA . LEU A 1 99 ? 1.615 7.521 -4.251 1.00 97.31 99 LEU A CA 1
ATOM 769 C C . LEU A 1 99 ? 1.060 8.800 -4.878 1.00 97.31 99 LEU A C 1
ATOM 771 O O . LEU A 1 99 ? 0.383 8.720 -5.900 1.00 97.31 99 LEU A O 1
ATOM 775 N N . ALA A 1 100 ? 1.380 9.975 -4.331 1.00 96.50 100 ALA A N 1
ATOM 776 C CA . ALA A 1 100 ? 0.986 11.253 -4.914 1.00 96.50 100 ALA A CA 1
ATOM 777 C C . ALA A 1 100 ? 1.581 11.443 -6.319 1.00 96.50 100 ALA A C 1
ATOM 779 O O . ALA A 1 100 ? 0.861 11.816 -7.248 1.00 96.50 100 ALA A O 1
ATOM 780 N N . LEU A 1 101 ? 2.868 11.128 -6.501 1.00 97.81 101 LEU A N 1
ATOM 781 C CA . LEU A 1 101 ? 3.538 11.217 -7.800 1.00 97.81 101 LEU A CA 1
ATOM 782 C C . LEU A 1 101 ? 3.013 10.179 -8.804 1.00 97.81 101 LEU A C 1
ATOM 784 O O . LEU A 1 101 ? 2.753 10.530 -9.952 1.00 97.81 101 LEU A O 1
ATOM 788 N N . LEU A 1 102 ? 2.789 8.929 -8.387 1.00 98.12 102 LEU A N 1
ATOM 789 C CA . LEU A 1 102 ? 2.200 7.901 -9.258 1.00 98.12 102 LEU A CA 1
ATOM 790 C C . LEU A 1 102 ? 0.752 8.239 -9.646 1.00 98.12 102 LEU A C 1
ATOM 792 O O . LEU A 1 102 ? 0.355 8.103 -10.799 1.00 98.12 102 LEU A O 1
ATOM 796 N N . LYS A 1 103 ? -0.052 8.744 -8.707 1.00 97.50 103 LYS A N 1
ATOM 797 C CA . LYS A 1 103 ? -1.425 9.170 -9.000 1.00 97.50 103 LYS A CA 1
ATOM 798 C C . LYS A 1 103 ? -1.461 10.371 -9.944 1.00 97.50 103 LYS A C 1
ATOM 800 O O . LYS A 1 103 ? -2.371 10.475 -10.766 1.00 97.50 103 LYS A O 1
ATOM 805 N N . ARG A 1 104 ? -0.470 11.266 -9.852 1.00 96.56 104 ARG A N 1
ATOM 806 C CA . ARG A 1 104 ? -0.294 12.377 -10.795 1.00 96.56 104 ARG A CA 1
ATOM 807 C C . ARG A 1 104 ? -0.065 11.863 -12.215 1.00 96.56 104 ARG A C 1
ATOM 809 O O . ARG A 1 104 ? -0.752 12.332 -13.115 1.00 96.56 104 ARG A O 1
ATOM 816 N N . THR A 1 105 ? 0.824 10.886 -12.418 1.00 97.25 105 THR A N 1
ATOM 817 C CA . THR A 1 105 ? 1.080 10.349 -13.768 1.00 97.25 105 THR A CA 1
ATOM 818 C C . THR A 1 105 ? -0.144 9.665 -14.363 1.00 97.25 105 THR A C 1
ATOM 820 O O . THR A 1 105 ? -0.442 9.880 -15.535 1.00 97.25 105 THR A O 1
ATOM 823 N N . LEU A 1 106 ? -0.916 8.943 -13.541 1.00 96.44 106 LEU A N 1
ATOM 824 C CA . LEU A 1 106 ? -2.208 8.391 -13.950 1.00 96.44 106 LEU A CA 1
ATOM 825 C C . LEU A 1 106 ? -3.182 9.491 -14.397 1.00 96.44 106 LEU A C 1
ATOM 827 O O . LEU A 1 106 ? -3.749 9.400 -15.480 1.00 96.44 106 LEU A O 1
ATOM 831 N N . LYS A 1 107 ? -3.356 10.543 -13.585 1.00 96.25 107 LYS A N 1
ATOM 832 C CA . LYS A 1 107 ? -4.276 11.657 -13.879 1.00 96.25 107 LYS A CA 1
ATOM 833 C C . LYS A 1 107 ? -3.885 12.427 -15.143 1.00 96.25 107 LYS A C 1
ATOM 835 O O . LYS A 1 107 ? -4.754 12.919 -15.851 1.00 96.25 107 LYS A O 1
ATOM 840 N N . GLU A 1 108 ? -2.589 12.569 -15.390 1.00 95.88 108 GLU A N 1
ATOM 841 C CA . GLU A 1 108 ? -2.053 13.245 -16.575 1.00 95.88 108 GLU A CA 1
ATOM 842 C C . GLU A 1 108 ? -1.951 12.319 -17.795 1.00 95.88 108 GLU A C 1
ATOM 844 O O . GLU A 1 108 ? -1.497 12.758 -18.849 1.00 95.88 108 GLU A O 1
ATOM 849 N N . GLU A 1 109 ? -2.332 11.046 -17.650 1.00 94.38 109 GLU A N 1
ATOM 850 C CA . GLU A 1 109 ? -2.192 10.000 -18.664 1.00 94.38 109 GLU A CA 1
ATOM 851 C C . GLU A 1 109 ? -0.762 9.885 -19.214 1.00 94.38 109 GLU A C 1
ATOM 853 O O . GLU A 1 109 ? -0.532 9.513 -20.363 1.00 94.38 109 GLU A O 1
ATOM 858 N N . ARG A 1 110 ? 0.245 10.141 -18.376 1.00 95.44 110 ARG A N 1
ATOM 859 C CA . ARG A 1 110 ? 1.671 10.082 -18.726 1.00 95.44 110 ARG A CA 1
ATOM 860 C C . ARG A 1 110 ? 2.349 8.896 -18.057 1.00 95.44 110 ARG A C 1
ATOM 862 O O . ARG A 1 110 ? 1.881 8.385 -17.044 1.00 95.44 110 ARG A O 1
ATOM 869 N N . GLY A 1 111 ? 3.441 8.433 -18.653 1.00 96.69 111 GLY A N 1
ATOM 870 C CA . GLY A 1 111 ? 4.301 7.469 -17.991 1.00 96.69 111 GLY A CA 1
ATOM 871 C C . GLY A 1 111 ? 5.239 8.136 -16.988 1.00 96.69 111 GLY A C 1
ATOM 872 O O . GLY A 1 111 ? 5.297 9.360 -16.849 1.00 96.69 111 GLY A O 1
ATOM 873 N N . PHE A 1 112 ? 5.990 7.304 -16.286 1.00 98.00 112 PHE A N 1
ATOM 874 C CA . PHE A 1 112 ? 7.102 7.676 -15.431 1.00 98.00 112 PHE A CA 1
ATOM 875 C C . PHE A 1 112 ? 8.339 6.879 -15.841 1.00 98.00 112 PHE A C 1
ATOM 877 O O . PHE A 1 112 ? 8.256 5.798 -16.428 1.00 98.00 112 PHE A O 1
ATOM 884 N N . ARG A 1 113 ? 9.517 7.406 -15.513 1.00 97.88 113 ARG A N 1
ATOM 885 C CA . ARG A 1 113 ? 10.776 6.680 -15.711 1.00 97.88 113 ARG A CA 1
ATOM 886 C C . ARG A 1 113 ? 11.076 5.855 -14.469 1.00 97.88 113 ARG A C 1
ATOM 888 O O . ARG A 1 113 ? 10.915 6.343 -13.353 1.00 97.88 113 ARG A O 1
ATOM 895 N N . ALA A 1 114 ? 11.546 4.627 -14.639 1.00 97.38 114 ALA A N 1
ATOM 896 C CA . ALA A 1 114 ? 11.859 3.771 -13.504 1.00 97.38 114 ALA A CA 1
ATOM 897 C C . ALA A 1 114 ? 13.363 3.692 -13.229 1.00 97.38 114 ALA A C 1
ATOM 899 O O . ALA A 1 114 ? 14.196 3.728 -14.139 1.00 97.38 114 ALA A O 1
ATOM 900 N N . VAL A 1 115 ? 13.704 3.531 -11.952 1.00 95.50 115 VAL A N 1
ATOM 901 C CA . VAL A 1 115 ? 14.962 2.898 -11.550 1.00 95.50 115 VAL A CA 1
ATOM 902 C C . VAL A 1 115 ? 14.651 1.498 -11.038 1.00 95.50 115 VAL A C 1
ATOM 904 O O . VAL A 1 115 ? 13.919 1.340 -10.061 1.00 95.50 115 VAL A O 1
ATOM 907 N N . LEU A 1 116 ? 15.192 0.479 -11.703 1.00 95.00 116 LEU A N 1
ATOM 908 C CA . LEU A 1 116 ? 15.093 -0.903 -11.248 1.00 95.00 116 LEU A CA 1
ATOM 909 C C . LEU A 1 116 ? 16.100 -1.131 -10.130 1.00 95.00 116 LEU A C 1
ATOM 911 O O . LEU A 1 116 ? 17.272 -0.769 -10.257 1.00 95.00 116 LEU A O 1
ATOM 915 N N . GLN A 1 117 ? 15.645 -1.720 -9.030 1.00 92.31 117 GLN A N 1
ATOM 916 C CA . GLN A 1 117 ? 16.445 -1.883 -7.825 1.00 92.31 117 GLN A CA 1
ATOM 917 C C . GLN A 1 117 ? 16.339 -3.292 -7.249 1.00 92.31 117 GLN A C 1
ATOM 919 O O . GLN A 1 117 ? 15.245 -3.834 -7.153 1.00 92.31 117 GLN A O 1
ATOM 924 N N . THR A 1 118 ? 17.464 -3.820 -6.768 1.00 89.88 118 THR A N 1
ATOM 925 C CA . THR A 1 118 ? 17.514 -4.950 -5.832 1.00 89.88 118 THR A CA 1
ATOM 926 C C . THR A 1 118 ? 18.123 -4.518 -4.507 1.00 89.88 118 THR A C 1
ATOM 928 O O . THR A 1 118 ? 18.947 -3.596 -4.439 1.00 89.88 118 THR A O 1
ATOM 931 N N . ASN A 1 119 ? 17.752 -5.207 -3.433 1.00 84.62 119 ASN A N 1
ATOM 932 C CA . ASN A 1 119 ? 18.253 -4.924 -2.090 1.00 84.62 119 ASN A CA 1
ATOM 933 C C . ASN A 1 119 ? 19.113 -6.067 -1.545 1.00 84.62 119 ASN A C 1
ATOM 935 O O . ASN A 1 119 ? 18.960 -7.231 -1.920 1.00 84.62 119 ASN A O 1
ATOM 939 N N . ARG A 1 120 ? 20.022 -5.728 -0.622 1.00 81.25 120 ARG A N 1
ATOM 940 C CA . ARG A 1 120 ? 20.824 -6.726 0.112 1.00 81.25 120 ARG A CA 1
ATOM 941 C C . ARG A 1 120 ? 20.048 -7.429 1.226 1.00 81.25 120 ARG A C 1
ATOM 943 O O . ARG A 1 120 ? 20.511 -8.444 1.729 1.00 81.25 120 ARG A O 1
ATOM 950 N N . VAL A 1 121 ? 18.897 -6.880 1.601 1.00 79.31 121 VAL A N 1
ATOM 951 C CA . VAL A 1 121 ? 17.970 -7.411 2.607 1.00 79.31 121 VAL A CA 1
ATOM 952 C C . VAL A 1 121 ? 16.567 -7.494 2.004 1.00 79.31 121 VAL A C 1
ATOM 954 O O . VAL A 1 121 ? 16.323 -6.913 0.943 1.00 79.31 121 VAL A O 1
ATOM 957 N N . ALA A 1 122 ? 15.653 -8.219 2.649 1.00 78.25 122 ALA A N 1
ATOM 958 C CA . ALA A 1 122 ? 14.263 -8.294 2.207 1.00 78.25 122 ALA A CA 1
ATOM 959 C C . ALA A 1 122 ? 13.623 -6.894 2.179 1.00 78.25 122 ALA A C 1
ATOM 961 O O . ALA A 1 122 ? 13.946 -6.045 3.008 1.00 78.25 122 ALA A O 1
ATOM 962 N N . ILE A 1 123 ? 12.696 -6.642 1.245 1.00 75.56 123 ILE A N 1
ATOM 963 C CA . ILE A 1 123 ? 12.093 -5.305 1.060 1.00 75.56 123 ILE A CA 1
ATOM 964 C C . ILE A 1 123 ? 11.433 -4.794 2.346 1.00 75.56 123 ILE A C 1
ATOM 966 O O . ILE A 1 123 ? 11.549 -3.612 2.658 1.00 75.56 123 ILE A O 1
ATOM 970 N N . ALA A 1 124 ? 10.792 -5.676 3.118 1.00 71.44 124 ALA A N 1
ATOM 971 C CA . ALA A 1 124 ? 10.205 -5.306 4.403 1.00 71.44 124 ALA A CA 1
ATOM 972 C C . ALA A 1 124 ? 11.264 -4.725 5.361 1.00 71.44 124 ALA A C 1
ATOM 974 O O . ALA A 1 124 ? 11.016 -3.735 6.045 1.00 71.44 124 ALA A O 1
ATOM 975 N N . ASP A 1 125 ? 12.475 -5.278 5.367 1.00 72.44 125 ASP A N 1
ATOM 976 C CA . ASP A 1 125 ? 13.550 -4.838 6.257 1.00 72.44 125 ASP A CA 1
ATOM 977 C C . ASP A 1 125 ? 14.224 -3.545 5.784 1.00 72.44 125 ASP A C 1
ATOM 979 O O . ASP A 1 125 ? 14.721 -2.784 6.618 1.00 72.44 125 ASP A O 1
ATOM 983 N N . VAL A 1 126 ? 14.159 -3.239 4.480 1.00 71.06 126 VAL A N 1
ATOM 984 C CA . VAL A 1 126 ? 14.645 -1.969 3.902 1.00 71.06 126 VAL A CA 1
ATOM 985 C C . VAL A 1 126 ? 13.929 -0.766 4.511 1.00 71.06 126 VAL A C 1
ATOM 987 O O . VAL A 1 126 ? 14.549 0.270 4.739 1.00 71.06 126 VAL A O 1
ATOM 990 N N . GLU A 1 127 ? 12.637 -0.893 4.818 1.00 67.38 127 GLU A N 1
ATOM 991 C CA . GLU A 1 127 ? 11.874 0.200 5.427 1.00 67.38 127 GLU A CA 1
ATOM 992 C C . GLU A 1 127 ? 12.273 0.452 6.901 1.00 67.38 127 GLU A C 1
ATOM 994 O O . GLU A 1 127 ? 12.062 1.552 7.417 1.00 67.38 127 GLU A O 1
ATOM 999 N N . SER A 1 128 ? 12.881 -0.526 7.586 1.00 60.97 128 SER A N 1
ATOM 1000 C CA . SER A 1 128 ? 13.288 -0.422 9.002 1.00 60.97 128 SER A CA 1
ATOM 1001 C C . SER A 1 128 ? 14.775 -0.175 9.237 1.00 60.97 128 SER A C 1
ATOM 1003 O O . SER A 1 128 ? 15.129 0.394 10.271 1.00 60.97 128 SER A O 1
ATOM 1005 N N . ASP A 1 129 ? 15.649 -0.595 8.327 1.00 59.53 129 ASP A N 1
ATOM 1006 C CA . ASP A 1 129 ? 17.092 -0.496 8.523 1.00 59.53 129 ASP A CA 1
ATOM 1007 C C . ASP A 1 129 ? 17.667 0.717 7.778 1.00 59.53 129 ASP A C 1
ATOM 1009 O O . ASP A 1 129 ? 17.751 0.756 6.553 1.00 59.53 129 ASP A O 1
ATOM 1013 N N . LYS A 1 130 ? 18.124 1.717 8.542 1.00 55.66 130 LYS A N 1
ATOM 1014 C CA . LYS A 1 130 ? 18.810 2.911 8.011 1.00 55.66 130 LYS A CA 1
ATOM 1015 C C . LYS A 1 130 ? 20.108 2.567 7.266 1.00 55.66 130 LYS A C 1
ATOM 1017 O O . LYS A 1 130 ? 20.601 3.393 6.503 1.00 55.66 130 LYS A O 1
ATOM 1022 N N . ASN A 1 131 ? 20.652 1.370 7.489 1.00 54.34 131 ASN A N 1
ATOM 1023 C CA . ASN A 1 131 ? 21.821 0.829 6.811 1.00 54.34 131 ASN A CA 1
ATOM 1024 C C . ASN A 1 131 ? 21.465 -0.167 5.702 1.00 54.34 131 ASN A C 1
ATOM 1026 O O . ASN A 1 131 ? 22.397 -0.701 5.094 1.00 54.34 131 ASN A O 1
ATOM 1030 N N . ALA A 1 132 ? 20.181 -0.422 5.412 1.00 59.34 132 ALA A N 1
ATOM 1031 C CA . ALA A 1 132 ? 19.779 -1.295 4.316 1.00 59.34 132 ALA A CA 1
ATOM 1032 C C . ALA A 1 132 ? 20.316 -0.735 2.998 1.00 59.34 132 ALA A C 1
ATOM 1034 O O . ALA A 1 132 ? 19.809 0.238 2.436 1.00 59.34 132 ALA A O 1
ATOM 1035 N N . LYS A 1 133 ? 21.402 -1.338 2.511 1.00 68.56 133 LYS A N 1
ATOM 1036 C CA . LYS A 1 133 ? 22.056 -0.884 1.289 1.00 68.56 133 LYS A CA 1
ATOM 1037 C C . LYS A 1 133 ? 21.334 -1.471 0.089 1.00 68.56 133 LYS A C 1
ATOM 1039 O O . LYS A 1 133 ? 21.163 -2.688 -0.025 1.00 68.56 133 LYS A O 1
ATOM 1044 N N . VAL A 1 134 ? 20.997 -0.585 -0.838 1.00 79.25 134 VAL A N 1
ATOM 1045 C CA . VAL A 1 134 ? 20.726 -0.930 -2.232 1.00 79.25 134 VAL A CA 1
ATOM 1046 C C . VAL A 1 134 ? 21.854 -1.837 -2.732 1.00 79.25 134 VAL A C 1
ATOM 1048 O O . VAL A 1 134 ? 23.031 -1.497 -2.577 1.00 79.25 134 VAL A O 1
ATOM 1051 N N . SER A 1 135 ? 21.509 -3.005 -3.280 1.00 81.00 135 SER A N 1
ATOM 1052 C CA . SER A 1 135 ? 22.500 -3.907 -3.877 1.00 81.00 135 SER A CA 1
ATOM 1053 C C . SER A 1 135 ? 22.874 -3.388 -5.257 1.00 81.00 135 SER A C 1
ATOM 1055 O O . SER A 1 135 ? 24.004 -2.950 -5.478 1.00 81.00 135 SER A O 1
ATOM 1057 N N . THR A 1 136 ? 21.872 -3.330 -6.132 1.00 87.25 136 THR A N 1
ATOM 1058 C CA . THR A 1 136 ? 21.979 -2.799 -7.484 1.00 87.25 136 THR A CA 1
ATOM 1059 C C . THR A 1 136 ? 20.840 -1.821 -7.715 1.00 87.25 136 THR A C 1
ATOM 1061 O O . THR A 1 136 ? 19.707 -2.067 -7.309 1.00 87.25 136 THR A O 1
ATOM 1064 N N . ARG A 1 137 ? 21.140 -0.710 -8.385 1.00 91.62 137 ARG A N 1
ATOM 1065 C CA . ARG A 1 137 ? 20.144 0.174 -8.986 1.00 91.62 137 ARG A CA 1
ATOM 1066 C C . ARG A 1 137 ? 20.603 0.464 -10.404 1.00 91.62 137 ARG A C 1
ATOM 1068 O O . ARG A 1 137 ? 21.785 0.725 -10.600 1.00 91.62 137 ARG A O 1
ATOM 1075 N N . VAL A 1 138 ? 19.694 0.402 -11.362 1.00 93.88 138 VAL A N 1
ATOM 1076 C CA . VAL A 1 138 ? 19.935 0.763 -12.763 1.00 93.88 138 VAL A CA 1
ATOM 1077 C C . VAL A 1 138 ? 18.769 1.604 -13.257 1.00 93.88 138 VAL A C 1
ATOM 1079 O O . VAL A 1 138 ? 17.659 1.511 -12.730 1.00 93.88 138 VAL A O 1
ATOM 1082 N N . ARG A 1 139 ? 19.012 2.453 -14.252 1.00 94.88 139 ARG A N 1
ATOM 1083 C CA . ARG A 1 139 ? 17.921 3.104 -14.975 1.00 94.88 139 ARG A CA 1
ATOM 1084 C C . ARG A 1 139 ? 17.245 2.048 -15.846 1.00 94.88 139 ARG A C 1
ATOM 1086 O O . ARG A 1 139 ? 17.941 1.330 -16.549 1.00 94.88 139 ARG A O 1
ATOM 1093 N N . ASP A 1 140 ? 15.919 1.994 -15.831 1.00 95.31 140 ASP A N 1
ATOM 1094 C CA . ASP A 1 140 ? 15.191 1.230 -16.842 1.00 95.31 140 ASP A CA 1
ATOM 1095 C C . ASP A 1 140 ? 15.110 2.064 -18.135 1.00 95.31 140 ASP A C 1
ATOM 1097 O O . ASP A 1 140 ? 14.726 3.244 -18.070 1.00 95.31 140 ASP A O 1
ATOM 1101 N N . PRO A 1 141 ? 15.516 1.527 -19.300 1.00 92.38 141 PRO A N 1
ATOM 1102 C CA . PRO A 1 141 ? 15.369 2.236 -20.567 1.00 92.38 141 PRO A CA 1
ATOM 1103 C C . PRO A 1 141 ? 13.904 2.399 -20.993 1.00 92.38 141 PRO A C 1
ATOM 1105 O O . PRO A 1 141 ? 13.597 3.366 -21.692 1.00 92.38 141 PRO A O 1
ATOM 1108 N N . GLU A 1 142 ? 13.014 1.502 -20.565 1.00 95.75 142 GLU A N 1
ATOM 1109 C CA . GLU A 1 142 ? 11.596 1.541 -20.924 1.00 95.75 142 GLU A CA 1
ATOM 1110 C C . GLU A 1 142 ? 10.793 2.460 -19.999 1.00 95.75 142 GLU A C 1
ATOM 1112 O O . GLU A 1 142 ? 11.060 2.597 -18.800 1.00 95.75 142 GLU A O 1
ATOM 1117 N N . GLU A 1 143 ? 9.758 3.075 -20.567 1.00 95.31 143 GLU A N 1
ATOM 1118 C CA . GLU A 1 143 ? 8.773 3.824 -19.795 1.00 95.31 143 GLU A CA 1
ATOM 1119 C C . GLU A 1 143 ? 7.883 2.869 -18.989 1.00 95.31 143 GLU A C 1
ATOM 1121 O O . GLU A 1 143 ? 7.549 1.769 -19.431 1.00 95.31 143 GLU A O 1
ATOM 1126 N N . TRP A 1 144 ? 7.468 3.312 -17.806 1.00 98.25 144 TRP A N 1
ATOM 1127 C CA . TRP A 1 144 ? 6.442 2.653 -17.010 1.00 98.25 144 TRP A CA 1
ATOM 1128 C C . TRP A 1 144 ? 5.202 3.532 -16.908 1.00 98.25 144 TRP A C 1
ATOM 1130 O O . TRP A 1 144 ? 5.281 4.751 -17.003 1.00 98.25 144 TRP A O 1
ATOM 1140 N N . HIS A 1 145 ? 4.042 2.936 -16.675 1.00 98.12 145 HIS A N 1
ATOM 1141 C CA . HIS A 1 145 ? 2.808 3.682 -16.453 1.00 98.12 145 HIS A CA 1
ATOM 1142 C C . HIS A 1 145 ? 1.921 2.983 -15.428 1.00 98.12 145 HIS A C 1
ATOM 1144 O O . HIS A 1 145 ? 2.020 1.776 -15.210 1.00 98.12 145 HIS A O 1
ATOM 1150 N N . VAL A 1 146 ? 1.050 3.758 -14.785 1.00 97.94 146 VAL A N 1
ATOM 1151 C CA . VAL A 1 146 ? -0.008 3.215 -13.932 1.00 97.94 146 VAL A CA 1
ATOM 1152 C C . VAL A 1 146 ? -1.140 2.752 -14.848 1.00 97.94 146 VAL A C 1
ATOM 1154 O O . VAL A 1 146 ? -1.767 3.575 -15.510 1.00 97.94 146 VAL A O 1
ATOM 1157 N N . ALA A 1 147 ? -1.369 1.443 -14.927 1.00 96.12 147 ALA A N 1
ATOM 1158 C CA . ALA A 1 147 ? -2.408 0.848 -15.767 1.00 96.12 147 ALA A CA 1
ATOM 1159 C C . ALA A 1 147 ? -3.767 0.781 -15.056 1.00 96.12 147 ALA A C 1
ATOM 1161 O O . ALA A 1 147 ? -4.805 0.909 -15.698 1.00 96.12 147 ALA A O 1
ATOM 1162 N N . ALA A 1 148 ? -3.764 0.611 -13.732 1.00 94.94 148 ALA A N 1
ATOM 1163 C CA . ALA A 1 148 ? -4.971 0.598 -12.913 1.00 94.94 148 ALA A CA 1
ATOM 1164 C C . ALA A 1 148 ? -4.688 1.137 -11.507 1.00 94.94 148 ALA A C 1
ATOM 1166 O O . ALA A 1 148 ? -3.572 1.018 -10.995 1.00 94.94 148 ALA A O 1
ATOM 1167 N N . TRP A 1 149 ? -5.715 1.711 -10.883 1.00 94.44 149 TRP A N 1
ATOM 1168 C CA . TRP A 1 149 ? -5.684 2.202 -9.508 1.00 94.44 149 TRP A CA 1
ATOM 1169 C C . TRP A 1 149 ? -6.924 1.711 -8.774 1.00 94.44 149 TRP A C 1
ATOM 1171 O O . TRP A 1 149 ? -8.016 2.238 -8.982 1.00 94.44 149 TRP A O 1
ATOM 1181 N N . ASP A 1 150 ? -6.752 0.717 -7.912 1.00 91.19 150 ASP A N 1
ATOM 1182 C CA . ASP A 1 150 ? -7.841 0.083 -7.186 1.00 91.19 150 ASP A CA 1
ATOM 1183 C C . ASP A 1 150 ? -7.796 0.488 -5.709 1.00 91.19 150 ASP A C 1
ATOM 1185 O O . ASP A 1 150 ? -7.055 -0.061 -4.891 1.00 91.19 150 ASP A O 1
ATOM 1189 N N . ALA A 1 151 ? -8.581 1.513 -5.376 1.00 86.44 151 ALA A N 1
ATOM 1190 C CA . ALA A 1 151 ? -8.671 2.021 -4.013 1.00 86.44 151 ALA A CA 1
ATOM 1191 C C . ALA A 1 151 ? -9.415 1.063 -3.073 1.00 86.44 151 ALA A C 1
ATOM 1193 O O . ALA A 1 151 ? -9.161 1.092 -1.873 1.00 86.44 151 ALA A O 1
ATOM 1194 N N . GLU A 1 152 ? -10.312 0.225 -3.588 1.00 80.75 152 GLU A N 1
ATOM 1195 C CA . GLU A 1 152 ? -11.052 -0.738 -2.772 1.00 80.75 152 GLU A CA 1
ATOM 1196 C C . GLU A 1 152 ? -10.140 -1.899 -2.377 1.00 80.75 152 GLU A C 1
ATOM 1198 O O . GLU A 1 152 ? -10.046 -2.270 -1.210 1.00 80.75 152 GLU A O 1
ATOM 1203 N N . GLN A 1 153 ? -9.379 -2.403 -3.344 1.00 84.25 153 GLN A N 1
ATOM 1204 C CA . GLN A 1 153 ? -8.441 -3.501 -3.151 1.00 84.25 153 GLN A CA 1
ATOM 1205 C C . GLN A 1 153 ? -7.073 -3.047 -2.610 1.00 84.25 153 GLN A C 1
ATOM 1207 O O . GLN A 1 153 ? -6.217 -3.892 -2.345 1.00 84.25 153 GLN A O 1
ATOM 1212 N N . GLN A 1 154 ? -6.872 -1.736 -2.428 1.00 89.75 154 GLN A N 1
ATOM 1213 C CA . GLN A 1 154 ? -5.666 -1.103 -1.878 1.00 89.75 154 GLN A CA 1
ATOM 1214 C C . GLN A 1 154 ? -4.377 -1.355 -2.685 1.00 89.75 154 GLN A C 1
ATOM 1216 O O . GLN A 1 154 ? -3.290 -1.460 -2.111 1.00 89.75 154 GLN A O 1
ATOM 1221 N N . PHE A 1 155 ? -4.453 -1.389 -4.020 1.00 94.62 155 PHE A N 1
ATOM 1222 C CA . PHE A 1 155 ? -3.254 -1.477 -4.864 1.00 94.62 155 PHE A CA 1
ATOM 1223 C C . PHE A 1 155 ? -3.354 -0.688 -6.178 1.00 94.62 155 PHE A C 1
ATOM 1225 O O . PHE A 1 155 ? -4.434 -0.399 -6.688 1.00 94.62 155 PHE A O 1
ATOM 1232 N N . ALA A 1 156 ? -2.202 -0.357 -6.758 1.00 96.56 156 ALA A N 1
ATOM 1233 C CA . ALA A 1 156 ? -2.075 0.128 -8.130 1.00 96.56 156 ALA A CA 1
ATOM 1234 C C . ALA A 1 156 ? -1.291 -0.877 -8.983 1.00 96.56 156 ALA A C 1
ATOM 1236 O O . ALA A 1 156 ? -0.356 -1.514 -8.496 1.00 96.56 156 ALA A O 1
ATOM 1237 N N . VAL A 1 157 ? -1.648 -0.997 -10.262 1.00 97.44 157 VAL A N 1
ATOM 1238 C CA . VAL A 1 157 ? -0.940 -1.838 -11.237 1.00 97.44 157 VAL A CA 1
ATOM 1239 C C . VAL A 1 157 ? 0.008 -0.958 -12.041 1.00 97.44 157 VAL A C 1
ATOM 1241 O O . VAL A 1 157 ? -0.434 -0.048 -12.744 1.00 97.44 157 VAL A O 1
ATOM 1244 N N . LEU A 1 158 ? 1.307 -1.234 -11.957 1.00 98.19 158 LEU A N 1
ATOM 1245 C CA . LEU A 1 158 ? 2.345 -0.554 -12.728 1.00 98.19 158 LEU A CA 1
ATOM 1246 C C . LEU A 1 158 ? 2.803 -1.469 -13.863 1.00 98.19 158 LEU A C 1
ATOM 1248 O O . LEU A 1 158 ? 3.140 -2.623 -13.613 1.00 98.19 158 LEU A O 1
ATOM 1252 N N . VAL A 1 159 ? 2.839 -0.966 -15.094 1.00 98.00 159 VAL A N 1
ATOM 1253 C CA . VAL A 1 159 ? 3.182 -1.744 -16.294 1.00 98.00 159 VAL A CA 1
ATOM 1254 C C . VAL A 1 159 ? 4.358 -1.107 -17.020 1.00 98.00 159 VAL A C 1
ATOM 1256 O O . VAL A 1 159 ? 4.398 0.109 -17.204 1.00 98.00 159 VAL A O 1
ATOM 1259 N N . ARG A 1 160 ? 5.300 -1.943 -17.466 1.00 97.81 160 ARG A N 1
ATOM 1260 C CA . ARG A 1 160 ? 6.441 -1.545 -18.300 1.00 97.81 160 ARG A CA 1
ATOM 1261 C C . ARG A 1 160 ? 6.080 -1.578 -19.786 1.00 97.81 160 ARG A C 1
ATOM 1263 O O . ARG A 1 160 ? 5.431 -2.520 -20.262 1.00 97.81 160 ARG A O 1
ATOM 1270 N N . GLY A 1 161 ? 6.577 -0.602 -20.536 1.00 94.50 161 GLY A N 1
ATOM 1271 C CA . GLY A 1 161 ? 6.478 -0.535 -21.990 1.00 94.50 161 GLY A CA 1
ATOM 1272 C C . GLY A 1 161 ? 5.099 -0.072 -22.493 1.00 94.50 161 GLY A C 1
ATOM 1273 O O . GLY A 1 161 ? 4.422 0.703 -21.813 1.00 94.50 161 GLY A O 1
ATOM 1274 N N . PRO A 1 162 ? 4.659 -0.533 -23.683 1.00 92.44 162 PRO A N 1
ATOM 1275 C CA . PRO A 1 162 ? 3.454 -0.034 -24.353 1.00 92.44 162 PRO A CA 1
ATOM 1276 C C . PRO A 1 162 ? 2.174 -0.112 -23.512 1.00 92.44 162 PRO A C 1
ATOM 1278 O O . PRO A 1 162 ? 1.973 -1.059 -22.754 1.00 92.44 162 PRO A O 1
ATOM 1281 N N . ARG A 1 163 ? 1.259 0.835 -23.705 1.00 92.88 163 ARG A N 1
ATOM 1282 C CA . ARG A 1 163 ? -0.046 0.850 -23.024 1.00 92.88 163 ARG A CA 1
ATOM 1283 C C . ARG A 1 163 ? -0.990 -0.234 -23.549 1.00 92.88 163 ARG A C 1
ATOM 1285 O O . ARG A 1 163 ? -0.785 -0.770 -24.634 1.00 92.88 163 ARG A O 1
ATOM 1292 N N . GLY A 1 164 ? -2.037 -0.524 -22.776 1.00 88.94 164 GLY A N 1
ATOM 1293 C CA . GLY A 1 164 ? -3.115 -1.450 -23.150 1.00 88.94 164 GLY A CA 1
ATOM 1294 C C . GLY A 1 164 ? -2.930 -2.889 -22.663 1.00 88.94 164 GLY A C 1
ATOM 1295 O O . GLY A 1 164 ? -3.846 -3.691 -22.799 1.00 88.94 164 GLY A O 1
ATOM 1296 N N . PHE A 1 165 ? -1.783 -3.219 -22.063 1.00 92.69 165 PHE A N 1
ATOM 1297 C CA . PHE A 1 165 ? -1.628 -4.479 -21.339 1.00 92.69 165 PHE A CA 1
ATOM 1298 C C . PHE A 1 165 ? -2.313 -4.390 -19.970 1.00 92.69 165 PHE A C 1
ATOM 1300 O O . PHE A 1 165 ? -2.056 -3.456 -19.208 1.00 92.69 165 PHE A O 1
ATOM 1307 N N . VAL A 1 166 ? -3.142 -5.385 -19.657 1.00 91.44 166 VAL A N 1
ATOM 1308 C CA . VAL A 1 166 ? -3.792 -5.558 -18.355 1.00 91.44 166 VAL A CA 1
ATOM 1309 C C . VAL A 1 166 ? -3.510 -6.990 -17.891 1.00 91.44 166 VAL A C 1
ATOM 1311 O O . VAL A 1 166 ? -3.831 -7.917 -18.636 1.00 91.44 166 VAL A O 1
ATOM 1314 N N . PRO A 1 167 ? -2.880 -7.197 -16.719 1.00 93.69 167 PRO A N 1
ATOM 1315 C CA . PRO A 1 167 ? -2.658 -8.540 -16.190 1.00 93.69 167 PRO A CA 1
ATOM 1316 C C . PRO A 1 167 ? -3.991 -9.216 -15.849 1.00 93.69 167 PRO A C 1
ATOM 1318 O O . PRO A 1 167 ? -4.944 -8.547 -15.451 1.00 93.69 167 PRO A O 1
ATOM 1321 N N . SER A 1 168 ? -4.054 -10.541 -15.984 1.00 91.94 168 SER A N 1
ATOM 1322 C CA . SER A 1 168 ? -5.238 -11.311 -15.588 1.00 91.94 168 SER A CA 1
ATOM 1323 C C . SER A 1 168 ? -5.421 -11.329 -14.068 1.00 91.94 168 SER A C 1
ATOM 1325 O O . SER A 1 168 ? -4.463 -11.140 -13.317 1.00 91.94 168 SER A O 1
ATOM 1327 N N . ASP A 1 169 ? -6.631 -11.631 -13.594 1.00 88.94 169 ASP A N 1
ATOM 1328 C CA . ASP A 1 169 ? -6.911 -11.701 -12.153 1.00 88.94 169 ASP A CA 1
ATOM 1329 C C . ASP A 1 169 ? -5.977 -12.680 -11.430 1.00 88.94 169 ASP A C 1
ATOM 1331 O O . ASP A 1 169 ? -5.448 -12.362 -10.369 1.00 88.94 169 ASP A O 1
ATOM 1335 N N . ALA A 1 170 ? -5.692 -13.840 -12.032 1.00 89.69 170 ALA A N 1
ATOM 1336 C CA . ALA A 1 170 ? -4.749 -14.811 -11.477 1.00 89.69 170 ALA A CA 1
ATOM 1337 C C . ALA A 1 170 ? -3.331 -14.224 -11.341 1.00 89.69 170 ALA A C 1
ATOM 1339 O O . ALA A 1 170 ? -2.702 -14.349 -10.291 1.00 89.69 170 ALA A O 1
ATOM 1340 N N . GLN A 1 171 ? -2.857 -13.511 -12.369 1.00 92.38 171 GLN A N 1
ATOM 1341 C CA . GLN A 1 171 ? -1.559 -12.829 -12.351 1.00 92.38 171 GLN A CA 1
ATOM 1342 C C . GLN A 1 171 ? -1.509 -11.724 -11.287 1.00 92.38 171 GLN A C 1
ATOM 1344 O O . GLN A 1 171 ? -0.486 -11.548 -10.619 1.00 92.38 171 GLN A O 1
ATOM 1349 N N . VAL A 1 172 ? -2.611 -10.992 -11.099 1.00 93.19 172 VAL A N 1
ATOM 1350 C CA . VAL A 1 172 ? -2.742 -9.990 -10.036 1.00 93.19 172 VAL A CA 1
ATOM 1351 C C . VAL A 1 172 ? -2.685 -10.656 -8.661 1.00 93.19 172 VAL A C 1
ATOM 1353 O O . VAL A 1 172 ? -1.928 -10.187 -7.815 1.00 93.19 172 VAL A O 1
ATOM 1356 N N . GLN A 1 173 ? -3.399 -11.761 -8.430 1.00 89.50 173 GLN A N 1
ATOM 1357 C CA . GLN A 1 173 ? -3.378 -12.455 -7.135 1.00 89.50 173 GLN A CA 1
ATOM 1358 C C . GLN A 1 173 ? -1.987 -12.992 -6.776 1.00 89.50 173 GLN A C 1
ATOM 1360 O O . GLN A 1 173 ? -1.499 -12.767 -5.666 1.00 89.50 173 GLN A O 1
ATOM 1365 N N . GLU A 1 174 ? -1.285 -13.610 -7.728 1.00 90.56 174 GLU A N 1
ATOM 1366 C CA . GLU A 1 174 ? 0.099 -14.049 -7.517 1.00 90.56 174 GLU A CA 1
ATOM 1367 C C . GLU A 1 174 ? 1.034 -12.874 -7.186 1.00 90.56 174 GLU A C 1
ATOM 1369 O O . GLU A 1 174 ? 1.894 -12.966 -6.301 1.00 90.56 174 GLU A O 1
ATOM 1374 N N . ALA A 1 175 ? 0.860 -11.739 -7.870 1.00 92.31 175 ALA A N 1
ATOM 1375 C CA . ALA A 1 175 ? 1.641 -10.537 -7.610 1.00 92.31 175 ALA A CA 1
ATOM 1376 C C . ALA A 1 175 ? 1.310 -9.903 -6.245 1.00 92.31 175 ALA A C 1
ATOM 1378 O O . ALA A 1 175 ? 2.221 -9.390 -5.590 1.00 92.31 175 ALA A O 1
ATOM 1379 N N . ARG A 1 176 ? 0.053 -9.966 -5.778 1.00 90.38 176 ARG A N 1
ATOM 1380 C CA . ARG A 1 176 ? -0.354 -9.478 -4.444 1.00 90.38 176 ARG A CA 1
ATOM 1381 C C . ARG A 1 176 ? 0.349 -10.239 -3.338 1.00 90.38 176 ARG A C 1
ATOM 1383 O O . ARG A 1 176 ? 0.965 -9.605 -2.479 1.00 90.38 176 ARG A O 1
ATOM 1390 N N . ALA A 1 177 ? 0.325 -11.570 -3.414 1.00 85.88 177 ALA A N 1
ATOM 1391 C CA . ALA A 1 177 ? 1.005 -12.433 -2.456 1.00 85.88 177 ALA A CA 1
ATOM 1392 C C . ALA A 1 177 ? 2.506 -12.102 -2.378 1.00 85.88 177 ALA A C 1
ATOM 1394 O O . ALA A 1 177 ? 3.061 -11.962 -1.290 1.00 85.88 177 ALA A O 1
ATOM 1395 N N . ARG A 1 178 ? 3.153 -11.870 -3.529 1.00 84.75 178 ARG A N 1
ATOM 1396 C CA . ARG A 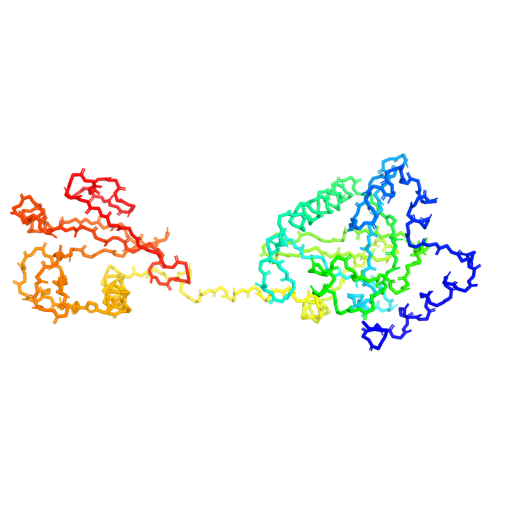1 178 ? 4.567 -11.457 -3.592 1.00 84.75 178 ARG A CA 1
ATOM 1397 C C . ARG A 1 178 ? 4.824 -10.074 -2.991 1.00 84.75 178 ARG A C 1
ATOM 1399 O O . ARG A 1 178 ? 5.872 -9.846 -2.391 1.00 84.75 178 ARG A O 1
ATOM 1406 N N . CYS A 1 179 ? 3.899 -9.136 -3.171 1.00 83.75 179 CYS A N 1
ATOM 1407 C CA . CYS A 1 179 ? 4.054 -7.763 -2.696 1.00 83.75 179 CYS A CA 1
ATOM 1408 C C . CYS A 1 179 ? 3.671 -7.577 -1.220 1.00 83.75 179 CYS A C 1
ATOM 1410 O O . CYS A 1 179 ? 3.858 -6.473 -0.706 1.00 83.75 179 CYS A O 1
ATOM 1412 N N . GLY A 1 180 ? 3.164 -8.619 -0.546 1.00 79.12 180 GLY A N 1
ATOM 1413 C CA . GLY A 1 180 ? 2.646 -8.525 0.821 1.00 79.12 180 GLY A CA 1
ATOM 1414 C C . GLY A 1 180 ? 1.448 -7.579 0.919 1.00 79.12 180 GLY A C 1
ATOM 1415 O O . GLY A 1 180 ? 1.266 -6.903 1.926 1.00 79.12 180 GLY A O 1
ATOM 1416 N N . ILE A 1 181 ? 0.672 -7.466 -0.162 1.00 80.62 181 ILE A N 1
ATOM 1417 C CA . ILE A 1 181 ? -0.570 -6.696 -0.165 1.00 80.62 181 ILE A CA 1
ATOM 1418 C C . ILE A 1 181 ? -1.628 -7.625 0.425 1.00 80.62 181 ILE A C 1
ATOM 1420 O O . ILE A 1 181 ? -1.860 -8.677 -0.180 1.00 80.62 181 ILE A O 1
ATOM 1424 N N . PRO A 1 182 ? -2.243 -7.283 1.575 1.00 69.31 182 PRO A N 1
ATOM 1425 C CA . PRO A 1 182 ? -3.251 -8.131 2.191 1.00 69.31 182 PRO A CA 1
ATOM 1426 C C . PRO A 1 182 ? -4.314 -8.508 1.166 1.00 69.31 182 PRO A C 1
ATOM 1428 O O . PRO A 1 182 ? -4.716 -7.668 0.348 1.00 69.31 182 PRO A O 1
ATOM 1431 N N . GLU A 1 183 ? -4.768 -9.761 1.195 1.00 67.75 183 GLU A N 1
ATOM 1432 C CA . GLU A 1 183 ? -6.021 -10.079 0.524 1.00 67.75 183 GLU A CA 1
ATOM 1433 C C . GLU A 1 183 ? -7.091 -9.136 1.077 1.00 67.75 183 GLU A C 1
ATOM 1435 O O . GLU A 1 183 ? -7.062 -8.804 2.272 1.00 67.75 183 GLU A O 1
ATOM 1440 N N . PRO A 1 184 ? -8.019 -8.661 0.234 1.00 58.56 184 PRO A N 1
ATOM 1441 C CA . PRO A 1 184 ? -9.192 -7.990 0.757 1.00 58.56 184 PRO A CA 1
ATOM 1442 C C . PRO A 1 184 ? -9.790 -8.975 1.740 1.00 58.56 184 PRO A C 1
ATOM 1444 O O . PRO A 1 184 ? -9.995 -10.139 1.388 1.00 58.56 184 PRO A O 1
ATOM 1447 N N . VAL A 1 185 ? -10.019 -8.531 2.973 1.00 54.19 185 VAL A N 1
ATOM 1448 C CA . VAL A 1 185 ? -10.815 -9.320 3.904 1.00 54.19 185 VAL A CA 1
ATOM 1449 C C . VAL A 1 185 ? -12.085 -9.640 3.131 1.00 54.19 185 VAL A C 1
ATOM 1451 O O . VAL A 1 185 ? -12.786 -8.708 2.727 1.00 54.19 185 VAL A O 1
ATOM 1454 N N . ALA A 1 186 ? -12.295 -10.926 2.814 1.00 47.78 186 ALA A N 1
ATOM 1455 C CA . ALA A 1 186 ? -13.479 -11.358 2.090 1.00 47.78 186 ALA A CA 1
ATOM 1456 C C . ALA A 1 186 ? -14.662 -10.653 2.754 1.00 47.78 186 ALA A C 1
ATOM 1458 O O . ALA A 1 186 ? -14.684 -10.631 3.992 1.00 47.78 186 ALA A O 1
ATOM 1459 N N . PRO A 1 187 ? -15.556 -10.003 1.982 1.00 44.50 187 PRO A N 1
ATOM 1460 C CA . PRO A 1 187 ? -16.643 -9.239 2.566 1.00 44.50 187 PRO A CA 1
ATOM 1461 C C . PRO A 1 187 ? -17.288 -10.137 3.604 1.00 44.50 187 PRO A C 1
ATOM 1463 O O . PRO A 1 187 ? -17.704 -11.250 3.269 1.00 44.50 187 PRO A O 1
ATOM 1466 N N . ASP A 1 188 ? -17.240 -9.697 4.865 1.00 47.66 188 ASP A N 1
ATOM 1467 C CA . ASP A 1 188 ? -17.768 -10.480 5.969 1.00 47.66 188 ASP A CA 1
ATOM 1468 C C . ASP A 1 188 ? -19.169 -10.916 5.524 1.00 47.66 188 ASP A C 1
ATOM 1470 O O . ASP A 1 188 ? -19.957 -10.054 5.114 1.00 47.66 188 ASP A O 1
ATOM 1474 N N . PRO A 1 189 ? -19.501 -12.218 5.501 1.00 49.44 189 PRO A N 1
ATOM 1475 C CA . PRO A 1 189 ? -20.843 -12.657 5.130 1.00 49.44 189 PRO A CA 1
ATOM 1476 C C . PRO A 1 189 ? -21.929 -11.965 5.976 1.00 49.44 189 PRO A C 1
ATOM 1478 O O . PRO A 1 189 ? -23.093 -11.921 5.580 1.00 49.44 189 PRO A O 1
ATOM 1481 N N . ASN A 1 190 ? -21.548 -11.349 7.100 1.00 50.56 190 ASN A N 1
ATOM 1482 C CA . ASN A 1 190 ? -22.393 -10.486 7.907 1.00 50.56 190 ASN A CA 1
ATOM 1483 C C . ASN A 1 190 ? -22.461 -8.999 7.492 1.00 50.56 190 ASN A C 1
ATOM 1485 O O . ASN A 1 190 ? -23.369 -8.306 7.939 1.00 50.56 190 ASN A O 1
ATOM 1489 N N . ALA A 1 191 ? -21.594 -8.477 6.619 1.00 50.19 191 ALA A N 1
ATOM 1490 C CA . ALA A 1 191 ? -21.589 -7.067 6.185 1.00 50.19 191 ALA A CA 1
ATOM 1491 C C . ALA A 1 191 ? -22.852 -6.648 5.393 1.00 50.19 191 ALA A C 1
ATOM 1493 O O . ALA A 1 191 ? -23.148 -5.454 5.233 1.00 50.19 191 ALA A O 1
ATOM 1494 N N . SER A 1 192 ? -23.604 -7.635 4.895 1.00 51.50 192 SER A N 1
ATOM 1495 C CA . SER A 1 192 ? -24.920 -7.466 4.259 1.00 51.50 192 SER A CA 1
ATOM 1496 C C . SER A 1 192 ? -26.066 -8.069 5.079 1.00 51.50 192 SER A C 1
ATOM 1498 O O . SER A 1 192 ? -27.224 -7.969 4.674 1.00 51.50 192 SER A O 1
ATOM 1500 N N . ARG A 1 193 ? -25.770 -8.690 6.227 1.00 62.81 193 ARG A N 1
ATOM 1501 C CA . ARG A 1 193 ? -26.778 -9.276 7.108 1.00 62.81 193 ARG A CA 1
ATOM 1502 C C . ARG A 1 193 ? -27.381 -8.173 7.968 1.00 62.81 193 ARG A C 1
ATOM 1504 O O . ARG A 1 193 ? -26.680 -7.471 8.689 1.00 62.81 193 ARG A O 1
ATOM 1511 N N . ILE A 1 194 ? -28.700 -8.039 7.904 1.00 69.12 194 ILE A N 1
ATOM 1512 C CA . ILE A 1 194 ? -29.441 -7.242 8.879 1.00 69.12 194 ILE A CA 1
ATOM 1513 C C . ILE A 1 194 ? -29.539 -8.092 10.143 1.00 69.12 194 ILE A C 1
ATOM 1515 O O . ILE A 1 194 ? -30.146 -9.162 10.127 1.00 69.12 194 ILE A O 1
ATOM 1519 N N . PHE A 1 195 ? -28.903 -7.635 11.214 1.00 76.75 195 PHE A N 1
ATOM 1520 C CA . PHE A 1 195 ? -28.991 -8.278 12.518 1.00 76.75 195 PHE A CA 1
ATOM 1521 C C . PHE A 1 195 ? -30.257 -7.840 13.243 1.00 76.75 195 PHE A C 1
ATOM 1523 O O . PHE A 1 195 ? -30.625 -6.662 13.233 1.00 76.75 195 PHE A O 1
ATOM 1530 N N . SER A 1 196 ? -30.909 -8.789 13.904 1.00 83.81 196 SER A N 1
ATOM 1531 C CA . SER A 1 196 ? -31.988 -8.484 14.837 1.00 83.81 196 SER A CA 1
ATOM 1532 C C . SER A 1 196 ? -31.447 -7.755 16.082 1.00 83.81 196 SER A C 1
ATOM 1534 O O . SER A 1 196 ? -30.282 -7.944 16.454 1.00 83.81 196 SER A O 1
ATOM 1536 N N . PRO A 1 197 ? -32.275 -6.949 16.777 1.00 84.69 197 PRO A N 1
ATOM 1537 C CA . PRO A 1 197 ? -31.875 -6.313 18.035 1.00 84.69 197 PRO A CA 1
ATOM 1538 C C . PRO A 1 197 ? -31.370 -7.313 19.086 1.00 84.69 197 PRO A C 1
ATOM 1540 O O . PRO A 1 197 ? -30.446 -7.013 19.837 1.00 84.69 197 PRO A O 1
ATOM 1543 N N . GLU A 1 198 ? -31.944 -8.518 19.120 1.00 87.62 198 GLU A N 1
ATOM 1544 C CA . GLU A 1 198 ? -31.559 -9.582 20.051 1.00 87.62 198 GLU A CA 1
ATOM 1545 C C . GLU A 1 198 ? -30.156 -10.130 19.760 1.00 87.62 198 GLU A C 1
ATOM 1547 O O . GLU A 1 198 ? -29.370 -10.326 20.689 1.00 87.62 198 GLU A O 1
ATOM 1552 N N . GLU A 1 199 ? -29.805 -10.319 18.484 1.00 88.38 199 GLU A N 1
ATOM 1553 C CA . GLU A 1 199 ? -28.460 -10.742 18.076 1.00 88.38 199 GLU A CA 1
ATOM 1554 C C . GLU A 1 199 ? -27.410 -9.682 18.428 1.00 88.38 199 GLU A C 1
ATOM 1556 O O . GLU A 1 199 ? -26.359 -10.017 18.980 1.00 88.38 199 GLU A O 1
ATOM 1561 N N . LEU A 1 200 ? -27.707 -8.402 18.173 1.00 90.31 200 LEU A N 1
ATOM 1562 C CA . LEU A 1 200 ? -26.818 -7.295 18.539 1.00 90.31 200 LEU A CA 1
ATOM 1563 C C . LEU A 1 200 ? -26.634 -7.194 20.056 1.00 90.31 200 LEU A C 1
ATOM 1565 O O . LEU A 1 200 ? -25.512 -7.010 20.531 1.00 90.31 200 LEU A O 1
ATOM 1569 N N . GLN A 1 201 ? -27.713 -7.373 20.824 1.00 91.62 201 GLN A N 1
ATOM 1570 C CA . GLN A 1 201 ? -27.656 -7.388 22.283 1.00 91.62 201 GLN A CA 1
ATOM 1571 C C . GLN A 1 201 ? -26.808 -8.558 22.795 1.00 91.62 201 GLN A C 1
ATOM 1573 O O . GLN A 1 201 ? -25.963 -8.371 23.670 1.00 91.62 201 GLN A O 1
ATOM 1578 N N . ALA A 1 202 ? -26.993 -9.764 22.254 1.00 91.81 202 ALA A N 1
ATOM 1579 C CA . ALA A 1 202 ? -26.221 -10.939 22.651 1.00 91.81 202 ALA A CA 1
ATOM 1580 C C . ALA A 1 202 ? -24.721 -10.772 22.346 1.00 91.81 202 ALA A C 1
ATOM 1582 O O . ALA A 1 202 ? -23.883 -11.071 23.202 1.00 91.81 202 ALA A O 1
ATOM 1583 N N . ALA A 1 203 ? -24.381 -10.242 21.167 1.00 92.31 203 ALA A N 1
ATOM 1584 C CA . ALA A 1 203 ? -23.000 -9.961 20.784 1.00 92.31 203 ALA A CA 1
ATOM 1585 C C . ALA A 1 203 ? -22.358 -8.899 21.695 1.00 92.31 203 ALA A C 1
ATOM 1587 O O . ALA A 1 203 ? -21.232 -9.081 22.162 1.00 92.31 203 ALA A O 1
ATOM 1588 N N . ALA A 1 204 ? -23.097 -7.835 22.029 1.00 94.12 204 ALA A N 1
ATOM 1589 C CA . ALA A 1 204 ? -22.615 -6.781 22.922 1.00 94.12 204 ALA A CA 1
ATOM 1590 C C . ALA A 1 204 ? -22.354 -7.314 24.334 1.00 94.12 204 ALA A C 1
ATOM 1592 O O . ALA A 1 204 ? -21.306 -7.045 24.919 1.00 94.12 204 ALA A O 1
ATOM 1593 N N . MET A 1 205 ? -23.264 -8.137 24.861 1.00 95.94 205 MET A N 1
ATOM 1594 C CA . MET A 1 205 ? -23.093 -8.796 26.157 1.00 95.94 205 MET A CA 1
ATOM 1595 C C . MET A 1 205 ? -21.845 -9.682 26.180 1.00 95.94 205 MET A C 1
ATOM 1597 O O . MET A 1 205 ? -21.048 -9.603 27.114 1.00 95.94 205 MET A O 1
ATOM 1601 N N . ALA A 1 206 ? -21.634 -10.490 25.137 1.00 92.81 206 ALA A N 1
ATOM 1602 C CA . ALA A 1 206 ? -20.452 -11.339 25.027 1.00 92.81 206 ALA A CA 1
ATOM 1603 C C . ALA A 1 206 ? -19.156 -10.511 24.989 1.00 92.81 206 ALA A C 1
ATOM 1605 O O . ALA A 1 206 ? -18.196 -10.832 25.697 1.00 92.81 206 ALA A O 1
ATOM 1606 N N . TYR A 1 207 ? -19.144 -9.422 24.213 1.00 93.44 207 TYR A N 1
ATOM 1607 C CA . TYR A 1 207 ? -18.017 -8.495 24.134 1.00 93.44 207 TYR A CA 1
ATOM 1608 C C . TYR A 1 207 ? -17.691 -7.885 25.503 1.00 93.44 207 TYR A C 1
ATOM 1610 O O . TYR A 1 207 ? -16.548 -7.955 25.955 1.00 93.44 207 TYR A O 1
ATOM 1618 N N . VAL A 1 208 ? -18.691 -7.332 26.196 1.00 92.88 208 VAL A N 1
ATOM 1619 C CA . VAL A 1 208 ? -18.509 -6.643 27.484 1.00 92.88 208 VAL A CA 1
ATOM 1620 C C .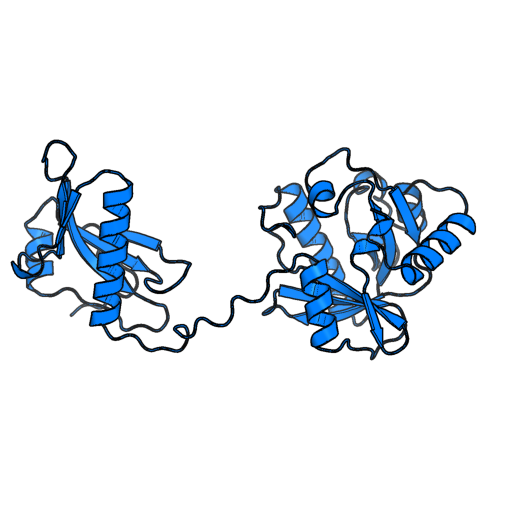 VAL A 1 208 ? -18.062 -7.602 28.583 1.00 92.88 208 VAL A C 1
ATOM 1622 O O . VAL A 1 208 ? -17.124 -7.296 29.324 1.00 92.88 208 VAL A O 1
ATOM 1625 N N . THR A 1 209 ? -18.676 -8.783 28.664 1.00 91.44 209 THR A N 1
ATOM 1626 C CA . THR A 1 209 ? -18.276 -9.827 29.616 1.00 91.44 209 THR A CA 1
ATOM 1627 C C . THR A 1 209 ? -16.826 -10.241 29.382 1.00 91.44 209 THR A C 1
ATOM 1629 O O . THR A 1 209 ? -16.033 -10.272 30.324 1.00 91.44 209 THR A O 1
ATOM 1632 N N . LYS A 1 210 ? -16.434 -10.492 28.125 1.00 89.06 210 LYS A N 1
ATOM 1633 C CA . LYS A 1 210 ? -15.046 -10.831 27.784 1.00 89.06 210 LYS A CA 1
ATOM 1634 C C . LYS A 1 210 ? -14.085 -9.691 28.120 1.00 89.06 210 LYS A C 1
ATOM 1636 O O . LYS A 1 210 ? -13.010 -9.951 28.655 1.00 89.06 210 LYS A O 1
ATOM 1641 N N . HIS A 1 211 ? -14.469 -8.448 27.832 1.00 90.81 211 HIS A N 1
ATOM 1642 C CA . HIS A 1 211 ? -13.665 -7.263 28.108 1.00 90.81 211 HIS A CA 1
ATOM 1643 C C . HIS A 1 211 ? -13.355 -7.151 29.604 1.00 90.81 211 HIS A C 1
ATOM 1645 O O . HIS A 1 211 ? -12.191 -7.210 29.990 1.00 90.81 211 HIS A O 1
ATOM 1651 N N . PHE A 1 212 ? -14.374 -7.086 30.466 1.00 88.19 212 PHE A N 1
ATOM 1652 C CA . PHE A 1 212 ? -14.161 -6.946 31.910 1.00 88.19 212 PHE A CA 1
ATOM 1653 C C . PHE A 1 212 ? -13.455 -8.153 32.535 1.00 88.19 212 PHE A C 1
ATOM 1655 O O . PHE A 1 212 ? -12.576 -7.962 33.379 1.00 88.19 212 PHE A O 1
ATOM 1662 N N . ALA A 1 213 ? -13.775 -9.374 32.093 1.00 84.56 213 ALA A N 1
ATOM 1663 C CA . ALA A 1 213 ? -13.064 -10.573 32.533 1.00 84.56 213 ALA A CA 1
ATOM 1664 C C . ALA A 1 213 ? -11.570 -10.522 32.163 1.00 84.56 213 ALA A C 1
ATOM 1666 O O . ALA A 1 213 ? -10.724 -10.894 32.975 1.00 84.56 213 ALA A O 1
ATOM 1667 N N . GLY A 1 214 ? -11.230 -9.991 30.982 1.00 78.00 214 GLY A N 1
ATOM 1668 C CA . GLY A 1 214 ? -9.847 -9.796 30.537 1.00 78.00 214 GLY A CA 1
ATOM 166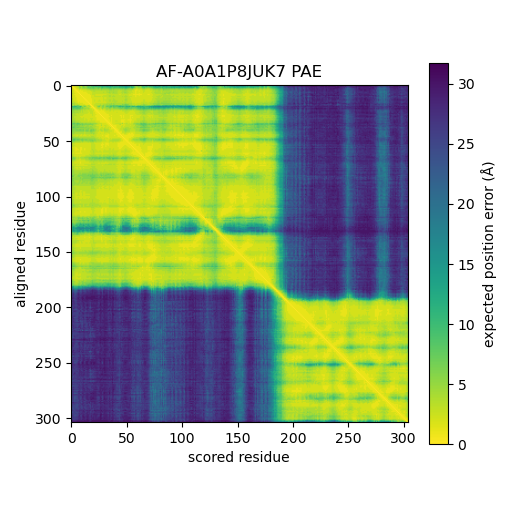9 C C . GLY A 1 214 ? -9.030 -8.847 31.423 1.00 78.00 214 GLY A C 1
ATOM 1670 O O . GLY A 1 214 ? -7.826 -9.040 31.569 1.00 78.00 214 GLY A O 1
ATOM 1671 N N . TYR A 1 215 ? -9.678 -7.878 32.078 1.00 82.62 215 TYR A N 1
ATOM 1672 C CA . TYR A 1 215 ? -9.046 -6.988 33.066 1.00 82.62 215 TYR A CA 1
ATOM 1673 C C . TYR A 1 215 ? -9.061 -7.545 34.501 1.00 82.62 215 TYR A C 1
ATOM 1675 O O . TYR A 1 215 ? -8.668 -6.851 35.438 1.00 82.62 215 TYR A O 1
ATOM 1683 N N . GLY A 1 216 ? -9.505 -8.791 34.700 1.00 81.00 216 GLY A N 1
ATOM 1684 C CA . GLY A 1 216 ? -9.552 -9.433 36.016 1.00 81.00 216 GLY A CA 1
ATOM 1685 C C . GLY A 1 216 ? -10.733 -9.001 36.893 1.00 81.00 216 GLY A C 1
ATOM 1686 O O . GLY A 1 216 ? -10.732 -9.263 38.100 1.00 81.00 216 GLY A O 1
ATOM 1687 N N . TYR A 1 217 ? -11.744 -8.351 36.312 1.00 91.19 217 TYR A N 1
ATOM 1688 C CA . TYR A 1 217 ? -13.018 -8.102 36.980 1.00 91.19 217 TYR A CA 1
ATOM 1689 C C . TYR A 1 217 ? -13.963 -9.295 36.815 1.00 91.19 217 TYR A C 1
ATOM 1691 O O . TYR A 1 217 ? -13.769 -10.158 35.960 1.00 91.19 217 TYR A O 1
ATOM 1699 N N . LYS A 1 218 ? -15.006 -9.340 37.641 1.00 93.69 218 LYS A N 1
ATOM 1700 C CA . LYS A 1 218 ? -16.051 -10.364 37.599 1.00 93.69 218 LYS A CA 1
ATOM 1701 C C . LYS A 1 218 ? -17.355 -9.730 37.102 1.00 93.69 218 LYS A C 1
ATOM 1703 O O . LYS A 1 218 ? -18.061 -9.130 37.916 1.00 93.69 218 LYS A O 1
ATOM 1708 N N . PRO A 1 219 ? -17.635 -9.784 35.788 1.00 94.62 219 PRO A N 1
ATOM 1709 C CA . PRO A 1 219 ? -18.931 -9.407 35.236 1.00 94.62 219 PRO A CA 1
ATOM 1710 C C . PRO A 1 219 ? -19.961 -10.523 35.471 1.00 94.62 219 PRO A C 1
ATOM 1712 O O . PRO A 1 219 ? -19.693 -11.687 35.178 1.00 94.62 219 PRO A O 1
ATOM 1715 N N . GLU A 1 220 ? -21.136 -10.165 35.975 1.00 95.62 220 GLU A N 1
ATOM 1716 C CA . GLU A 1 220 ? -22.275 -11.062 36.192 1.00 95.62 220 GLU A CA 1
ATOM 1717 C C . GLU A 1 220 ? -23.480 -10.590 35.371 1.00 95.62 220 GLU A C 1
ATOM 1719 O O . GLU A 1 220 ? -23.855 -9.421 35.455 1.00 95.62 220 GLU A O 1
ATOM 1724 N N . ASP A 1 221 ? -24.083 -11.487 34.583 1.00 95.12 221 ASP A N 1
ATOM 1725 C CA . ASP A 1 221 ? -25.319 -11.215 33.836 1.00 95.12 221 ASP A CA 1
ATOM 1726 C C . ASP A 1 221 ? -26.525 -11.287 34.783 1.00 95.12 221 ASP A C 1
ATOM 1728 O O . ASP A 1 221 ? -26.837 -12.342 35.338 1.00 95.12 221 ASP A O 1
ATOM 1732 N N . VAL A 1 222 ? -27.205 -10.156 34.959 1.00 95.50 222 VAL A N 1
ATOM 1733 C CA . VAL A 1 222 ? -28.353 -9.999 35.863 1.00 95.50 222 VAL A CA 1
ATOM 1734 C C . VAL A 1 222 ? -29.640 -9.638 35.118 1.00 95.50 222 VAL A C 1
ATOM 1736 O O . VAL A 1 222 ? -30.628 -9.247 35.741 1.00 95.50 222 VAL A O 1
ATOM 1739 N N . ARG A 1 223 ? -29.676 -9.792 33.787 1.00 91.31 223 ARG A N 1
ATOM 1740 C CA . ARG A 1 223 ? -30.826 -9.392 32.951 1.00 91.31 223 ARG A CA 1
ATOM 1741 C C . ARG A 1 223 ? -32.140 -10.038 33.373 1.00 91.31 223 ARG A C 1
ATOM 1743 O O . ARG A 1 223 ? -33.175 -9.376 33.398 1.00 91.31 223 ARG A O 1
ATOM 1750 N N . SER A 1 224 ? -32.096 -11.310 33.767 1.00 89.19 224 SER A N 1
ATOM 1751 C CA . SER A 1 224 ? -33.270 -12.063 34.234 1.00 89.19 224 SER A CA 1
ATOM 1752 C C . SER A 1 224 ? -33.904 -11.487 35.506 1.00 89.19 224 SER A C 1
ATOM 1754 O O . SER A 1 224 ? -35.055 -11.791 35.805 1.00 89.19 224 SER A O 1
ATOM 1756 N N . GLN A 1 225 ? -33.182 -10.634 36.238 1.00 91.06 225 GLN A N 1
ATOM 1757 C CA . G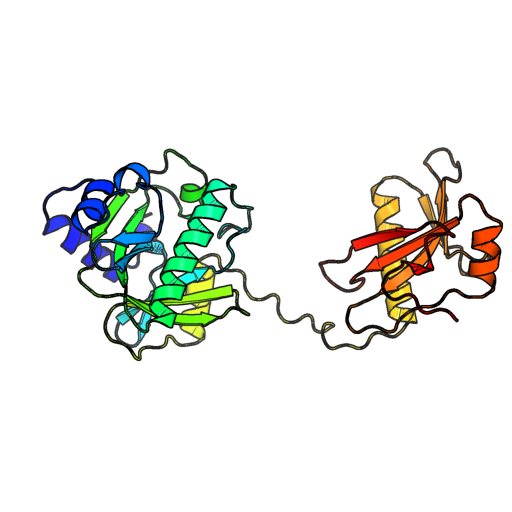LN A 1 225 ? -33.642 -10.000 37.472 1.00 91.06 225 GLN A CA 1
ATOM 1758 C C . GLN A 1 225 ? -34.360 -8.658 37.225 1.00 91.06 225 GLN A C 1
ATOM 1760 O O . GLN A 1 225 ? -34.915 -8.086 38.161 1.00 91.06 225 GLN A O 1
ATOM 1765 N N . ASN A 1 226 ? -34.367 -8.150 35.984 1.00 89.19 226 ASN A N 1
ATOM 1766 C CA . ASN A 1 226 ? -35.058 -6.920 35.570 1.00 89.19 226 ASN A CA 1
ATOM 1767 C C . ASN A 1 226 ? -34.712 -5.672 36.420 1.00 89.19 226 ASN A C 1
ATOM 1769 O O . ASN A 1 226 ? -35.573 -4.879 36.809 1.00 89.19 226 ASN A O 1
ATOM 1773 N N . LEU A 1 227 ? -33.423 -5.489 36.724 1.00 91.06 227 LEU A N 1
ATOM 1774 C CA . LEU A 1 227 ? -32.932 -4.436 37.627 1.00 91.06 227 LEU A CA 1
ATOM 1775 C C . LEU A 1 227 ? -32.707 -3.072 36.943 1.00 91.06 227 LEU A C 1
ATOM 1777 O O . LEU A 1 227 ? -32.338 -2.102 37.606 1.00 91.06 227 LEU A O 1
ATOM 1781 N N . GLY A 1 228 ? -32.942 -2.970 35.630 1.00 92.06 228 GLY A N 1
ATOM 1782 C CA . GLY A 1 228 ? -32.665 -1.766 34.828 1.00 92.06 228 GLY A CA 1
ATOM 1783 C C . GLY A 1 228 ? -31.199 -1.611 34.401 1.00 92.06 228 GLY A C 1
ATOM 1784 O O . GLY A 1 228 ? -30.768 -0.512 34.055 1.00 92.06 228 GLY A O 1
ATOM 1785 N N . TYR A 1 229 ? -30.429 -2.695 34.465 1.00 95.62 229 TYR A N 1
ATOM 1786 C CA . TYR A 1 229 ? -29.091 -2.859 33.898 1.00 95.62 229 TYR A CA 1
ATOM 1787 C C . TYR A 1 229 ? -28.860 -4.348 33.627 1.00 95.62 229 TYR A C 1
ATOM 1789 O O . TYR A 1 229 ? -29.553 -5.199 34.190 1.00 95.62 229 TYR A O 1
ATOM 1797 N N . ASP A 1 230 ? -27.890 -4.649 32.770 1.00 95.94 230 ASP A N 1
ATOM 1798 C CA . ASP A 1 230 ? -27.650 -5.995 32.263 1.00 95.94 230 ASP A CA 1
ATOM 1799 C C . ASP A 1 230 ? -26.520 -6.712 33.004 1.00 95.94 230 ASP A C 1
ATOM 1801 O O . ASP A 1 230 ? -26.618 -7.911 33.256 1.00 95.94 230 ASP A O 1
ATOM 1805 N N . ILE A 1 231 ? -25.450 -5.988 33.356 1.00 96.31 231 ILE A N 1
ATOM 1806 C CA . ILE A 1 231 ? -24.244 -6.564 33.966 1.00 96.31 231 ILE A CA 1
ATOM 1807 C C . ILE A 1 231 ? -23.894 -5.852 35.272 1.00 96.31 231 ILE A C 1
ATOM 1809 O O . ILE A 1 231 ? -23.807 -4.624 35.314 1.00 96.31 231 ILE A O 1
ATOM 1813 N N . GLU A 1 232 ? -23.612 -6.614 36.328 1.00 97.12 232 GLU A N 1
ATOM 1814 C CA . GLU A 1 232 ? -22.932 -6.106 37.525 1.00 97.12 232 GLU A CA 1
ATOM 1815 C C . GLU A 1 232 ? -21.443 -6.474 37.469 1.00 97.12 232 GLU A C 1
ATOM 1817 O O . GLU A 1 232 ? -21.084 -7.629 37.258 1.00 97.12 232 GLU A O 1
ATOM 1822 N N . VAL A 1 233 ? -20.554 -5.492 37.634 1.00 95.38 233 VAL A N 1
ATOM 1823 C CA . VAL A 1 233 ? -19.100 -5.705 37.591 1.00 95.38 233 VAL A CA 1
ATOM 1824 C C . VAL A 1 233 ? -18.527 -5.552 38.990 1.00 95.38 233 VAL A C 1
ATOM 1826 O O . VAL A 1 233 ? -18.629 -4.483 39.600 1.00 95.38 233 VAL A O 1
ATOM 1829 N N . THR A 1 234 ? -17.874 -6.600 39.488 1.00 95.69 234 THR A N 1
ATOM 1830 C CA . THR A 1 234 ? -17.187 -6.589 40.787 1.00 95.69 234 THR A CA 1
ATOM 1831 C C . THR A 1 234 ? -15.680 -6.781 40.635 1.00 95.69 234 THR A C 1
ATOM 1833 O O . THR A 1 234 ? -15.194 -7.364 39.665 1.00 95.69 234 THR A O 1
ATOM 1836 N N . ASN A 1 235 ? -14.902 -6.270 41.590 1.00 90.44 235 ASN A N 1
ATOM 1837 C CA . ASN A 1 235 ? -13.466 -6.549 41.649 1.00 90.44 235 ASN A CA 1
ATOM 1838 C C . ASN A 1 235 ? -13.167 -7.896 42.330 1.00 90.44 235 ASN A C 1
ATOM 1840 O O . ASN A 1 235 ? -14.043 -8.538 42.906 1.00 90.44 235 ASN A O 1
ATOM 1844 N N . ALA A 1 236 ? -11.895 -8.307 42.330 1.00 87.06 236 ALA A N 1
ATOM 1845 C CA . ALA A 1 236 ? -11.460 -9.550 42.974 1.00 87.06 236 ALA A CA 1
ATOM 1846 C C . ALA A 1 236 ? -11.808 -9.639 44.477 1.00 87.06 236 ALA A C 1
ATOM 1848 O O . ALA A 1 236 ? -11.943 -10.742 45.003 1.00 87.06 236 ALA A O 1
ATOM 1849 N N . LYS A 1 237 ? -11.991 -8.494 45.152 1.00 89.88 237 LYS A N 1
ATOM 1850 C CA . LYS A 1 237 ? -12.365 -8.384 46.573 1.00 89.88 237 LYS A CA 1
ATOM 1851 C C 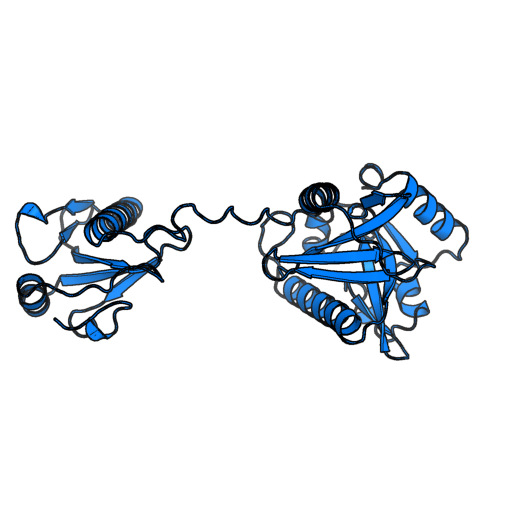. LYS A 1 237 ? -13.886 -8.345 46.804 1.00 89.88 237 LYS A C 1
ATOM 1853 O O . LYS A 1 237 ? -14.308 -8.200 47.945 1.00 89.88 237 LYS A O 1
ATOM 1858 N N . GLY A 1 238 ? -14.702 -8.448 45.752 1.00 88.31 238 GLY A N 1
ATOM 1859 C CA . GLY A 1 238 ? -16.166 -8.447 45.833 1.00 88.31 238 GLY A CA 1
ATOM 1860 C C . GLY A 1 238 ? -16.817 -7.063 45.923 1.00 88.31 238 GLY A C 1
ATOM 1861 O O . GLY A 1 238 ? -18.026 -6.976 46.115 1.00 88.31 238 GLY A O 1
ATOM 1862 N N . ALA A 1 239 ? -16.060 -5.971 45.771 1.00 92.94 239 ALA A N 1
ATOM 1863 C CA . ALA A 1 239 ? -16.650 -4.634 45.733 1.00 92.94 239 ALA A CA 1
ATOM 1864 C C . ALA A 1 239 ? -17.292 -4.369 44.363 1.00 92.94 239 ALA A C 1
ATOM 1866 O O . ALA A 1 239 ? -16.661 -4.606 43.328 1.00 92.94 239 ALA A O 1
ATOM 1867 N N . LYS A 1 240 ? -18.524 -3.847 44.369 1.00 94.31 240 LYS A N 1
ATOM 1868 C CA . LYS A 1 240 ? -19.264 -3.439 43.166 1.00 94.31 240 LYS A CA 1
ATOM 1869 C C . LYS A 1 240 ? -18.637 -2.184 42.576 1.00 94.31 240 LYS A C 1
ATOM 1871 O O . LYS A 1 240 ? -18.473 -1.188 43.276 1.00 94.31 240 LYS A O 1
ATOM 1876 N N . LEU A 1 241 ? -18.278 -2.252 41.299 1.00 92.69 241 LEU A N 1
ATOM 1877 C CA . LEU A 1 241 ? -17.639 -1.158 40.574 1.00 92.69 241 LEU A CA 1
ATOM 1878 C C . LEU A 1 241 ? -18.604 -0.480 39.608 1.00 92.69 241 LEU A C 1
ATOM 1880 O O . LEU A 1 241 ? -18.636 0.745 39.549 1.00 92.69 241 LEU A O 1
ATOM 1884 N N . LEU A 1 242 ? -19.367 -1.268 38.846 1.00 94.75 242 LEU A N 1
ATOM 1885 C CA . LEU A 1 242 ? -20.257 -0.769 37.800 1.00 94.75 242 LEU A CA 1
ATOM 1886 C C . LEU A 1 242 ? -21.540 -1.597 37.723 1.00 94.75 242 LEU A C 1
ATOM 1888 O O . LEU A 1 242 ? -21.526 -2.808 37.951 1.00 94.75 242 LEU A O 1
ATOM 1892 N N . ARG A 1 243 ? -22.628 -0.928 37.344 1.00 96.44 243 ARG A N 1
ATOM 1893 C CA . ARG A 1 243 ? -23.899 -1.527 36.924 1.00 96.44 243 ARG A CA 1
ATOM 1894 C C . ARG A 1 243 ? -24.163 -1.057 35.505 1.00 96.44 243 ARG A C 1
ATOM 1896 O O . ARG A 1 243 ? -24.313 0.136 35.276 1.00 96.44 243 ARG A O 1
ATOM 1903 N N . VAL A 1 244 ? -24.107 -1.958 34.539 1.00 96.25 244 VAL A N 1
ATOM 1904 C CA . VAL A 1 244 ? -23.978 -1.583 33.131 1.00 96.25 244 VAL A CA 1
ATOM 1905 C C . VAL A 1 244 ? -25.219 -2.000 32.363 1.00 96.25 244 VAL A C 1
ATOM 1907 O O . VAL A 1 244 ? -25.536 -3.185 32.316 1.00 96.25 244 VAL A O 1
ATOM 1910 N N . ALA A 1 245 ? -25.902 -1.033 31.754 1.00 96.88 245 ALA A N 1
ATOM 1911 C CA . ALA A 1 245 ? -26.808 -1.301 30.643 1.00 96.88 245 ALA A CA 1
ATOM 1912 C C . ALA A 1 245 ? -25.968 -1.374 29.363 1.00 96.88 245 ALA A C 1
ATOM 1914 O O . ALA A 1 245 ? -25.176 -0.472 29.087 1.00 96.88 245 ALA A O 1
ATOM 1915 N N . VAL A 1 246 ? -26.096 -2.457 28.611 1.00 96.50 246 VAL A N 1
ATOM 1916 C CA . VAL A 1 246 ? -25.281 -2.771 27.438 1.00 96.50 246 VAL A CA 1
ATOM 1917 C C . VAL A 1 246 ? -26.141 -2.621 26.195 1.00 96.50 246 VAL A C 1
ATOM 1919 O O . VAL A 1 246 ? -27.267 -3.110 26.165 1.00 96.50 246 VAL A O 1
ATOM 1922 N N . LYS A 1 247 ? -25.613 -1.966 25.160 1.00 95.75 247 LYS A N 1
ATOM 1923 C CA . LYS A 1 247 ? -26.254 -1.860 23.843 1.00 95.75 247 LYS A CA 1
ATOM 1924 C C . LYS A 1 247 ? -25.227 -2.127 22.748 1.00 95.75 247 LYS A C 1
ATOM 1926 O O . LYS A 1 247 ? -24.072 -1.723 22.870 1.00 95.75 247 LYS A O 1
ATOM 1931 N N . GLY A 1 248 ? -25.639 -2.824 21.696 1.00 93.25 248 GLY A N 1
ATOM 1932 C CA . GLY A 1 248 ? -24.811 -3.088 20.519 1.00 93.25 248 GLY A CA 1
ATOM 1933 C C . GLY A 1 248 ? -25.314 -2.306 19.316 1.00 93.25 248 GLY A C 1
ATOM 1934 O O . GLY A 1 248 ? -26.521 -2.255 19.089 1.00 93.25 248 GLY A O 1
ATOM 1935 N N . THR A 1 249 ? -24.403 -1.732 18.537 1.00 90.69 249 THR A N 1
ATOM 1936 C CA . THR A 1 249 ? -24.723 -1.069 17.270 1.00 90.69 249 THR A CA 1
ATOM 1937 C C . THR A 1 249 ? -23.843 -1.592 16.144 1.00 90.69 249 THR A C 1
ATOM 1939 O O . THR A 1 249 ? -22.734 -2.088 16.354 1.00 90.69 249 THR A O 1
ATOM 1942 N N . THR A 1 250 ? -24.352 -1.487 14.921 1.00 87.88 250 THR A N 1
ATOM 1943 C CA . THR A 1 250 ? -23.591 -1.693 13.684 1.00 87.88 250 THR A CA 1
ATOM 1944 C C . THR A 1 250 ? -23.990 -0.605 12.685 1.00 87.88 250 THR A C 1
ATOM 1946 O O . THR A 1 250 ? -25.102 -0.082 12.787 1.00 87.88 250 THR A O 1
ATOM 1949 N N . PRO A 1 251 ? -23.149 -0.266 11.691 1.00 79.94 251 PRO A N 1
ATOM 1950 C CA . PRO A 1 251 ? -23.451 0.803 10.730 1.00 79.94 251 PRO A CA 1
ATOM 1951 C C . PRO A 1 251 ? -24.765 0.632 9.946 1.00 79.94 251 PRO A C 1
ATOM 1953 O O . PRO A 1 251 ? -25.315 1.608 9.445 1.00 79.94 251 PRO A O 1
ATOM 1956 N N . LYS A 1 252 ? -25.260 -0.606 9.813 1.00 75.06 252 LYS A N 1
ATOM 1957 C CA . LYS A 1 252 ? -26.521 -0.949 9.129 1.00 75.06 252 LYS A CA 1
ATOM 1958 C C . LYS A 1 252 ? -27.566 -1.568 10.070 1.00 75.06 252 LYS A C 1
ATOM 1960 O O . LYS A 1 252 ? -28.581 -2.080 9.601 1.00 75.06 252 LYS A O 1
ATOM 1965 N N . GLY A 1 253 ? -27.290 -1.598 11.371 1.00 74.88 253 GLY A N 1
ATOM 1966 C CA . GLY A 1 253 ? -28.158 -2.202 12.376 1.00 74.88 253 GLY A CA 1
ATOM 1967 C C . GLY A 1 253 ? -29.274 -1.258 12.822 1.00 74.88 253 GLY A C 1
ATOM 1968 O O . GLY A 1 253 ? -29.201 -0.053 12.581 1.00 74.88 253 GLY A O 1
ATOM 1969 N N . PRO A 1 254 ? -30.317 -1.785 13.481 1.00 81.31 254 PRO A N 1
ATOM 1970 C CA . PRO A 1 254 ? -31.316 -0.946 14.123 1.00 81.31 254 PRO A CA 1
ATOM 1971 C C . PRO A 1 254 ? -30.680 -0.066 15.208 1.00 81.31 254 PRO A C 1
ATOM 1973 O O . PRO A 1 254 ? -29.793 -0.503 15.944 1.00 81.31 254 PRO A O 1
ATOM 1976 N N . ASN A 1 255 ? -31.187 1.160 15.336 1.00 88.44 255 ASN A N 1
ATOM 1977 C CA . ASN A 1 255 ? -30.931 1.997 16.505 1.00 88.44 255 ASN A CA 1
ATOM 1978 C C . ASN A 1 255 ? -31.502 1.337 17.769 1.00 88.44 255 ASN A C 1
ATOM 1980 O O . ASN A 1 255 ? -32.406 0.500 17.699 1.00 88.44 255 ASN A O 1
ATOM 1984 N N . PHE A 1 256 ? -31.018 1.756 18.935 1.00 91.69 256 PHE A N 1
ATOM 1985 C CA . PHE A 1 256 ? -31.523 1.289 20.221 1.00 91.69 256 PHE A CA 1
ATOM 1986 C C . PHE A 1 256 ? -32.183 2.416 21.014 1.00 91.69 256 PHE A C 1
ATOM 1988 O O . PHE A 1 256 ? -31.874 3.596 20.854 1.00 91.69 256 PHE A O 1
ATOM 1995 N N . SER A 1 257 ? -33.050 2.027 21.940 1.00 92.19 257 SER A N 1
ATOM 1996 C CA . SER A 1 257 ? -33.590 2.900 22.976 1.00 92.19 257 SER A CA 1
ATOM 1997 C C . SER A 1 257 ? -33.369 2.275 24.354 1.00 92.19 257 SER A C 1
ATOM 1999 O O . SER A 1 257 ? -33.022 1.094 24.482 1.00 92.19 257 SER A O 1
ATOM 2001 N N . LEU A 1 258 ? -33.520 3.085 25.400 1.00 92.38 258 LEU A N 1
ATOM 2002 C CA . LEU A 1 258 ? -33.560 2.588 26.770 1.00 92.38 258 LEU A CA 1
ATOM 2003 C C . LEU A 1 258 ? -35.008 2.317 27.168 1.00 92.38 258 LEU A C 1
ATOM 2005 O O . LEU A 1 258 ? -35.902 3.126 26.922 1.00 92.38 258 LEU A O 1
ATOM 2009 N N . SER A 1 259 ? -35.234 1.193 27.836 1.00 91.44 259 SER A N 1
ATOM 2010 C CA . SER A 1 259 ? -36.504 0.910 28.489 1.00 91.44 259 SER A CA 1
ATOM 2011 C C . SER A 1 259 ? -36.779 1.921 29.605 1.00 91.44 259 SER A C 1
ATOM 2013 O O . SER A 1 259 ? -35.870 2.505 30.206 1.00 91.44 259 SER A O 1
ATOM 2015 N N . GLN A 1 260 ? -38.055 2.074 29.968 1.00 90.19 260 GLN A N 1
ATOM 2016 C CA . GLN A 1 260 ? -38.435 2.925 31.100 1.00 90.19 260 GLN A CA 1
ATOM 2017 C C . GLN A 1 260 ? -37.748 2.507 32.409 1.00 90.19 260 GLN A C 1
ATOM 2019 O O . GLN A 1 260 ? -37.486 3.353 33.262 1.00 90.19 260 GLN A O 1
ATOM 2024 N N . GLN A 1 261 ? -37.464 1.213 32.583 1.00 91.69 261 GLN A N 1
ATOM 2025 C CA . GLN A 1 261 ? -36.795 0.705 33.775 1.00 91.69 261 GLN A CA 1
ATOM 2026 C C . GLN A 1 261 ? -35.307 1.074 33.789 1.00 91.69 261 GLN A C 1
ATOM 2028 O O . GLN A 1 261 ? -34.807 1.495 34.830 1.00 91.69 261 GLN A O 1
ATOM 2033 N N . GLU A 1 262 ? -34.616 0.984 32.650 1.00 93.56 262 GLU A N 1
ATOM 2034 C CA . GLU A 1 262 ? -33.223 1.435 32.516 1.00 93.56 262 GLU A CA 1
ATOM 2035 C C . GLU A 1 262 ? -33.101 2.947 32.752 1.00 93.56 262 GLU A C 1
ATOM 2037 O O . GLU A 1 262 ? -32.224 3.374 33.498 1.00 93.56 262 GLU A O 1
ATOM 2042 N N . LEU A 1 263 ? -34.025 3.754 32.218 1.00 91.44 263 LEU A N 1
ATOM 2043 C CA . LEU A 1 263 ? -34.065 5.206 32.455 1.00 91.44 263 LEU A CA 1
ATOM 2044 C C . LEU A 1 263 ? -34.319 5.558 33.930 1.00 91.44 263 LEU A C 1
ATOM 2046 O O . LEU A 1 263 ? -33.679 6.441 34.500 1.00 91.44 263 LEU A O 1
ATOM 2050 N N . LYS A 1 264 ? -35.242 4.854 34.593 1.00 92.12 264 LYS A N 1
ATOM 2051 C CA . LYS A 1 264 ? -35.480 5.040 36.035 1.00 92.12 264 LYS A CA 1
ATOM 2052 C C . LYS A 1 264 ? -34.288 4.583 36.874 1.00 92.12 264 LYS A C 1
ATOM 2054 O O . LYS A 1 264 ? -34.025 5.168 37.921 1.00 92.12 264 LYS A O 1
ATOM 2059 N N . CYS A 1 265 ? -33.587 3.536 36.449 1.00 92.94 265 CYS A N 1
ATOM 2060 C CA . CYS A 1 265 ? -32.419 3.029 37.156 1.00 92.94 265 CYS A CA 1
ATOM 2061 C C . CYS A 1 265 ? -31.225 3.977 37.004 1.00 92.94 265 CYS A C 1
ATOM 2063 O O . CYS A 1 265 ? -30.593 4.311 38.004 1.00 92.94 265 CYS A O 1
ATOM 2065 N N . SER A 1 266 ? -30.987 4.503 35.799 1.00 92.81 266 SER A N 1
ATOM 2066 C CA . SER A 1 266 ? -29.865 5.403 35.510 1.00 92.81 266 SER A CA 1
ATOM 2067 C C . SER A 1 266 ? -29.852 6.665 36.375 1.00 92.81 266 SER A C 1
ATOM 2069 O O . SER A 1 266 ? -28.786 7.165 36.723 1.00 92.81 266 SER A O 1
ATOM 2071 N N . THR A 1 267 ? -31.025 7.159 36.774 1.00 90.69 267 THR A N 1
ATOM 2072 C CA . THR A 1 267 ? -31.155 8.332 37.654 1.00 90.69 267 THR A CA 1
ATOM 2073 C C . THR A 1 267 ? -30.976 8.008 39.138 1.00 90.69 267 THR A C 1
ATOM 2075 O O . THR A 1 267 ? -30.581 8.878 39.911 1.00 90.69 267 THR A O 1
ATOM 2078 N N . ARG A 1 268 ? -31.266 6.771 39.556 1.00 92.62 268 ARG A N 1
ATOM 2079 C CA . ARG A 1 268 ? -31.270 6.360 40.970 1.00 92.62 268 ARG A CA 1
ATOM 2080 C C . ARG A 1 268 ? -29.992 5.664 41.412 1.00 92.62 268 ARG A C 1
ATOM 2082 O O . ARG A 1 268 ? -29.670 5.712 42.595 1.00 92.62 268 ARG A O 1
ATOM 2089 N N . GLU A 1 269 ? -29.315 4.980 40.499 1.00 94.19 269 GLU A N 1
ATOM 2090 C CA . GLU A 1 269 ? -28.169 4.127 40.791 1.00 94.19 269 GLU A CA 1
ATOM 2091 C C . GLU A 1 269 ? -26.847 4.828 40.417 1.00 94.19 269 GLU A C 1
ATOM 2093 O O . GLU A 1 269 ? -26.537 4.960 39.232 1.00 94.19 269 GLU A O 1
ATOM 2098 N N . PRO A 1 270 ? -26.019 5.253 41.392 1.00 92.56 270 PRO A N 1
ATOM 2099 C CA . PRO A 1 270 ? -24.782 5.991 41.114 1.00 92.56 270 PRO A CA 1
ATOM 2100 C C . PRO A 1 270 ? -23.753 5.211 40.280 1.00 92.56 270 PRO A C 1
ATOM 2102 O O . PRO A 1 270 ? -22.997 5.800 39.494 1.00 92.56 270 PRO A O 1
ATOM 2105 N N . LEU A 1 271 ? -23.717 3.882 40.431 1.00 94.62 271 LEU A N 1
ATOM 2106 C CA . LEU A 1 271 ? -22.811 3.010 39.681 1.00 94.62 271 LEU A CA 1
ATOM 2107 C C . LEU A 1 271 ? -23.325 2.696 38.273 1.00 94.62 271 LEU A C 1
ATOM 2109 O O . LEU A 1 271 ? -22.618 2.039 37.506 1.00 94.62 271 LEU A O 1
ATOM 2113 N N . TRP A 1 272 ? -24.521 3.175 37.917 1.00 97.38 272 TRP A N 1
ATOM 2114 C CA . TRP A 1 272 ? -25.121 2.905 36.622 1.00 97.38 272 TRP A CA 1
ATOM 2115 C C . TRP A 1 272 ? -24.343 3.589 35.503 1.00 97.38 272 TRP A C 1
ATOM 2117 O O . TRP A 1 272 ? -24.000 4.775 35.604 1.00 97.38 272 TRP A O 1
ATOM 2127 N N . LYS A 1 273 ? -24.058 2.854 34.431 1.00 97.19 273 LYS A N 1
ATOM 2128 C CA . LYS A 1 273 ? -23.464 3.370 33.195 1.00 97.19 273 LYS A CA 1
ATOM 2129 C C . LYS A 1 273 ? -24.114 2.700 31.988 1.00 97.19 273 LYS A C 1
ATOM 2131 O O . LYS A 1 273 ? -24.466 1.525 32.048 1.00 97.19 273 LYS A O 1
ATOM 2136 N N . LEU A 1 274 ? -24.211 3.438 30.887 1.00 96.75 274 LEU A N 1
ATOM 2137 C CA . LEU A 1 274 ? -24.525 2.873 29.579 1.00 96.75 274 LEU A CA 1
ATOM 2138 C C . LEU A 1 274 ? -23.211 2.518 28.887 1.00 96.75 274 LEU A C 1
ATOM 2140 O O . LEU A 1 274 ? -22.311 3.351 28.817 1.00 96.75 274 LEU A O 1
ATOM 2144 N N . LEU A 1 275 ? -23.099 1.306 28.366 1.00 97.25 275 LEU A N 1
ATOM 2145 C CA . LEU A 1 275 ? -21.969 0.878 27.559 1.00 97.25 275 LEU A CA 1
ATOM 2146 C C . LEU A 1 275 ? -22.480 0.503 26.172 1.00 97.25 275 LEU A C 1
ATOM 2148 O O . LEU A 1 275 ? -23.257 -0.439 26.020 1.00 97.25 275 LEU A O 1
ATOM 2152 N N . VAL A 1 276 ? -22.036 1.259 25.172 1.00 95.94 276 VAL A N 1
ATOM 2153 C CA . VAL A 1 276 ? -22.372 1.011 23.769 1.00 95.94 276 VAL A CA 1
ATOM 2154 C C . VAL A 1 276 ? -21.181 0.372 23.086 1.00 95.94 276 VAL A C 1
ATOM 2156 O O . VAL A 1 276 ? -20.085 0.933 23.131 1.00 95.94 276 VAL A O 1
ATOM 2159 N N . VAL A 1 277 ? -21.397 -0.792 22.480 1.00 94.44 277 VAL A N 1
ATOM 2160 C CA . VAL A 1 277 ? -20.412 -1.480 21.645 1.00 94.44 277 VAL A CA 1
ATOM 2161 C C . VAL A 1 277 ? -20.713 -1.154 20.185 1.00 94.44 277 VAL A C 1
ATOM 2163 O O . VAL A 1 277 ? -21.751 -1.564 19.666 1.00 94.44 277 VAL A O 1
ATOM 2166 N N . THR A 1 278 ? -19.828 -0.395 19.546 1.00 90.94 278 THR A N 1
ATOM 2167 C CA . THR A 1 278 ? -19.907 -0.024 18.133 1.00 90.94 278 THR A CA 1
ATOM 2168 C C . THR A 1 278 ? -19.292 -1.111 17.266 1.00 90.94 278 THR A C 1
ATOM 2170 O O . THR A 1 278 ? -18.312 -1.739 17.661 1.00 90.94 278 THR A O 1
ATOM 2173 N N . ASP A 1 279 ? -19.884 -1.336 16.092 1.00 87.62 279 ASP A N 1
ATOM 2174 C CA . ASP A 1 279 ? -19.511 -2.415 15.168 1.00 87.62 279 ASP A CA 1
ATOM 2175 C C . ASP A 1 279 ? -19.416 -3.785 15.865 1.00 87.62 279 ASP A C 1
ATOM 2177 O O . ASP A 1 279 ? -18.459 -4.536 15.704 1.00 87.62 279 ASP A O 1
ATOM 2181 N N . VAL A 1 280 ? -20.411 -4.100 16.702 1.00 87.94 280 VAL A N 1
ATOM 2182 C CA . VAL A 1 280 ? -20.345 -5.202 17.681 1.00 87.94 280 VAL A CA 1
ATOM 2183 C C . VAL A 1 280 ? -20.110 -6.594 17.075 1.00 87.94 280 VAL A C 1
ATOM 2185 O O . VAL A 1 280 ? -19.615 -7.494 17.751 1.00 87.94 280 VAL A O 1
ATOM 2188 N N . THR A 1 281 ? -20.458 -6.782 15.805 1.00 82.94 281 THR A N 1
ATOM 2189 C CA . THR A 1 281 ? -20.261 -8.034 15.058 1.00 82.94 281 THR A CA 1
ATOM 2190 C C . THR A 1 281 ? -18.995 -8.030 14.204 1.00 82.94 281 THR A C 1
ATOM 2192 O O . THR A 1 281 ? -18.646 -9.073 13.658 1.00 82.94 281 THR A O 1
ATOM 2195 N N . GLY A 1 282 ? -18.341 -6.878 14.049 1.00 78.25 282 GLY A N 1
ATOM 2196 C CA . GLY A 1 282 ? -17.215 -6.681 13.148 1.00 78.25 282 GLY A CA 1
ATOM 2197 C C . GLY A 1 282 ? -15.849 -6.730 13.842 1.00 78.25 282 GLY A C 1
ATOM 2198 O O . GLY A 1 282 ? -15.739 -6.719 15.072 1.00 78.25 282 GLY A O 1
ATOM 2199 N N . PRO A 1 283 ? -14.760 -6.775 13.055 1.00 71.19 283 PRO A N 1
ATOM 2200 C CA . PRO A 1 283 ? -13.397 -6.791 13.580 1.00 71.19 283 PRO A CA 1
ATOM 2201 C C . PRO A 1 283 ? -12.983 -5.456 14.221 1.00 71.19 283 PRO A C 1
ATOM 2203 O O . PRO A 1 283 ? -11.994 -5.423 14.952 1.00 71.19 283 PRO A O 1
ATOM 2206 N N . ALA A 1 284 ? -13.725 -4.370 13.972 1.00 79.75 284 ALA A N 1
ATOM 2207 C CA . ALA A 1 284 ? -13.489 -3.056 14.564 1.00 79.75 284 ALA A CA 1
ATOM 2208 C C . ALA A 1 284 ? -14.310 -2.814 15.846 1.00 79.75 284 ALA A C 1
ATOM 2210 O O . ALA A 1 284 ? -14.395 -1.671 16.297 1.00 79.75 284 ALA A O 1
ATOM 2211 N N . ALA A 1 285 ? -14.878 -3.872 16.447 1.00 85.50 285 ALA A N 1
ATOM 2212 C CA . ALA A 1 285 ? -15.693 -3.785 17.653 1.00 85.50 285 ALA A CA 1
ATOM 2213 C C . ALA A 1 285 ? -14.994 -3.002 18.779 1.00 85.50 285 ALA A C 1
ATOM 2215 O O . ALA A 1 285 ? -14.013 -3.451 19.390 1.00 85.50 285 ALA A O 1
ATOM 2216 N N . ALA A 1 286 ? -15.540 -1.835 19.091 1.00 88.88 286 ALA A N 1
ATOM 2217 C CA . ALA A 1 286 ? -15.059 -0.946 20.138 1.00 88.88 286 ALA A CA 1
ATOM 2218 C C . ALA A 1 286 ? -16.207 -0.614 21.085 1.00 88.88 286 ALA A C 1
ATOM 2220 O O . ALA A 1 286 ? -17.369 -0.821 20.760 1.00 88.88 286 ALA A O 1
ATOM 2221 N N . HIS A 1 287 ? -15.905 -0.103 22.275 1.00 92.81 287 HIS A N 1
ATOM 2222 C CA . HIS A 1 287 ? -16.956 0.325 23.186 1.00 92.81 287 HIS A CA 1
ATOM 2223 C C . HIS A 1 287 ? -16.680 1.690 23.791 1.00 92.81 287 HIS A C 1
ATOM 2225 O O . HIS A 1 287 ? -15.531 2.103 23.960 1.00 92.81 287 HIS A O 1
ATOM 2231 N N . LYS A 1 288 ? -17.762 2.370 24.162 1.00 93.88 288 LYS A N 1
ATOM 2232 C CA . LYS A 1 288 ? -17.725 3.626 24.900 1.00 93.88 288 LYS A CA 1
ATOM 2233 C C . LYS A 1 288 ? -18.703 3.575 26.065 1.00 93.88 288 LYS A C 1
ATOM 2235 O O . LYS A 1 288 ? -19.790 3.011 25.965 1.00 93.88 288 LYS A O 1
ATOM 2240 N N . ILE A 1 289 ? -18.280 4.158 27.181 1.00 93.50 289 ILE A N 1
ATOM 2241 C CA . ILE A 1 289 ? -19.052 4.224 28.419 1.00 93.50 289 ILE A CA 1
ATOM 2242 C C . ILE A 1 289 ? -19.607 5.639 28.563 1.00 93.50 289 ILE A C 1
ATOM 2244 O O . ILE A 1 289 ? -18.867 6.612 28.434 1.00 93.50 289 ILE A O 1
ATOM 2248 N N . TYR A 1 290 ? -20.895 5.730 28.865 1.00 93.50 290 TYR A N 1
ATOM 2249 C CA . TYR A 1 290 ? -21.649 6.963 29.026 1.00 93.50 290 TYR A CA 1
ATOM 2250 C C . TYR A 1 290 ? -22.261 7.022 30.425 1.00 93.50 290 TYR A C 1
ATOM 2252 O O . TYR A 1 290 ? -22.770 6.032 30.967 1.00 93.50 290 TYR A O 1
ATOM 2260 N N . LYS A 1 291 ? -22.225 8.207 31.029 1.00 93.44 291 LYS A N 1
ATOM 2261 C CA . LYS A 1 291 ? -22.991 8.520 32.239 1.00 93.44 291 LYS A CA 1
ATOM 2262 C C . LYS A 1 291 ? -24.476 8.706 31.898 1.00 93.44 291 LYS A C 1
ATOM 2264 O O . LYS A 1 291 ? -24.797 8.982 30.745 1.00 93.44 291 LYS A O 1
ATOM 2269 N N . PRO A 1 292 ? -25.381 8.657 32.894 1.00 91.75 292 PRO A N 1
ATOM 2270 C CA . PRO A 1 292 ? -26.800 8.962 32.685 1.00 91.75 292 PRO A CA 1
ATOM 2271 C C . PRO A 1 292 ? -27.050 10.283 31.937 1.00 91.75 292 PRO A C 1
ATOM 2273 O O . PRO A 1 292 ? -27.908 10.348 31.067 1.00 91.75 292 PRO A O 1
ATOM 2276 N N . THR A 1 293 ? -26.254 11.317 32.218 1.00 91.38 293 THR A N 1
ATOM 2277 C CA . THR A 1 293 ? -26.344 12.643 31.578 1.00 91.38 293 THR A CA 1
ATOM 2278 C C . THR A 1 293 ? -25.805 12.692 30.146 1.00 91.38 293 THR A C 1
ATOM 2280 O O . THR A 1 293 ? -25.929 13.714 29.485 1.00 91.38 293 THR A O 1
ATOM 2283 N N . GLU A 1 294 ? -25.148 11.629 29.683 1.00 92.50 294 GLU A N 1
ATOM 2284 C CA . GLU A 1 294 ? -24.464 11.556 28.385 1.00 92.50 294 GLU A CA 1
ATOM 2285 C C . GLU A 1 294 ? -25.168 10.578 27.426 1.00 92.50 294 GLU A C 1
ATOM 2287 O O . GLU A 1 294 ? -24.709 10.393 26.304 1.00 92.50 294 GLU A O 1
ATOM 2292 N N . VAL A 1 295 ? -26.279 9.954 27.844 1.00 91.69 295 VAL A N 1
ATOM 2293 C CA . VAL A 1 295 ? -26.999 8.927 27.065 1.00 91.69 295 VAL A CA 1
ATOM 2294 C C . VAL A 1 295 ? -27.443 9.441 25.697 1.00 91.69 295 VAL A C 1
ATOM 2296 O O . VAL A 1 295 ? -27.312 8.728 24.711 1.00 91.69 295 VAL A O 1
ATOM 2299 N N . GLU A 1 296 ? -27.907 10.686 25.604 1.00 90.62 296 GLU A N 1
ATOM 2300 C CA . GLU A 1 296 ? -28.348 11.277 24.331 1.00 90.62 296 GLU A CA 1
ATOM 2301 C C . GLU A 1 296 ? -27.207 11.452 23.314 1.00 90.62 296 GLU A C 1
ATOM 2303 O O . GLU A 1 296 ? -27.454 11.606 22.123 1.00 90.62 296 GLU A O 1
ATOM 2308 N N . GLN A 1 297 ? -25.952 11.400 23.770 1.00 90.88 297 GLN A N 1
ATOM 2309 C CA . GLN A 1 297 ? -24.755 11.477 22.928 1.00 90.88 297 GLN A CA 1
ATOM 2310 C C . GLN A 1 297 ? -24.281 10.091 22.467 1.00 90.88 297 GLN A C 1
ATOM 2312 O O . GLN A 1 297 ? -23.225 9.969 21.834 1.00 90.88 297 GLN A O 1
ATOM 2317 N N . ALA A 1 298 ? -24.994 9.032 22.851 1.00 89.88 298 ALA A N 1
ATOM 2318 C CA . ALA A 1 298 ? -24.636 7.675 22.503 1.00 89.88 298 ALA A CA 1
ATOM 2319 C C . ALA A 1 298 ? -24.941 7.388 21.029 1.00 89.88 298 ALA A C 1
ATOM 2321 O O . ALA A 1 298 ? -26.029 7.663 20.525 1.00 89.88 298 ALA A O 1
ATOM 2322 N N . GLU A 1 299 ? -23.957 6.830 20.331 1.00 85.75 299 GLU A N 1
ATOM 2323 C CA . GLU A 1 299 ? -24.090 6.497 18.916 1.00 85.75 299 GLU A CA 1
ATOM 2324 C C . GLU A 1 299 ? -25.178 5.435 18.723 1.00 85.75 2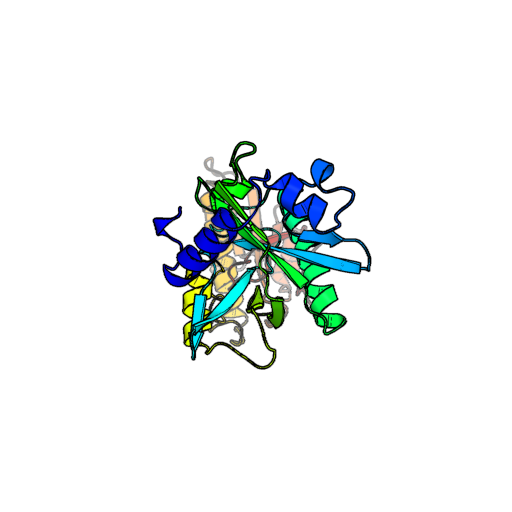99 GLU A C 1
ATOM 2326 O O . GLU A 1 299 ? -25.164 4.414 19.404 1.00 85.75 299 GLU A O 1
ATOM 2331 N N . GLY A 1 300 ? -26.127 5.679 17.814 1.00 85.69 300 GLY A N 1
ATOM 2332 C CA . GLY A 1 300 ? -27.264 4.785 17.567 1.00 85.69 300 GLY A CA 1
ATOM 2333 C C . GLY A 1 300 ? -28.395 4.870 18.600 1.00 85.69 300 GLY A C 1
ATOM 2334 O O . GLY A 1 300 ? -29.338 4.084 18.518 1.00 85.69 300 GLY A O 1
ATOM 2335 N N . TYR A 1 301 ? -28.344 5.809 19.552 1.00 91.38 301 TYR A N 1
ATOM 2336 C CA . TYR A 1 301 ? -29.449 6.048 20.481 1.00 91.38 301 TYR A CA 1
ATOM 2337 C C . TYR A 1 301 ? -30.612 6.775 19.798 1.00 91.38 301 TYR A C 1
ATOM 2339 O O . TYR A 1 301 ? -30.428 7.727 19.041 1.00 91.38 301 TYR A O 1
ATOM 2347 N N . THR A 1 302 ? -31.835 6.344 20.088 1.00 87.75 302 THR A N 1
ATOM 2348 C CA . THR A 1 302 ? -33.070 7.048 19.735 1.00 87.75 302 THR A CA 1
ATOM 2349 C C . THR A 1 302 ? -33.920 7.191 20.991 1.00 87.75 302 THR A C 1
ATOM 2351 O O . THR A 1 302 ? -34.130 6.216 21.717 1.00 87.75 302 THR A O 1
ATOM 2354 N N . ALA A 1 303 ? -34.394 8.409 21.261 1.00 80.56 303 ALA A N 1
ATOM 2355 C CA . ALA A 1 303 ? -35.328 8.648 22.354 1.00 80.56 303 ALA A CA 1
ATOM 2356 C C . ALA A 1 303 ? -36.615 7.842 22.111 1.00 80.56 303 ALA A C 1
ATOM 2358 O O . ALA A 1 303 ? -37.155 7.864 21.004 1.00 80.56 303 ALA A O 1
ATOM 2359 N N . ALA A 1 304 ? -37.039 7.092 23.131 1.00 64.00 304 ALA A N 1
ATOM 2360 C CA . ALA A 1 304 ? -38.285 6.328 23.118 1.00 64.00 304 ALA A CA 1
ATOM 2361 C C . ALA A 1 304 ? -39.513 7.240 23.235 1.00 64.00 304 ALA A C 1
ATOM 2363 O O . ALA A 1 304 ? -39.408 8.278 23.929 1.00 64.00 304 ALA A O 1
#

Solvent-accessible surface area (backbone atoms only — not comparable to full-atom values): 16913 Å² total; per-residue (Å²): 70,78,90,59,29,45,69,71,60,46,49,53,55,50,50,52,57,68,75,47,81,94,64,54,68,41,54,53,46,33,76,68,40,23,87,57,23,77,86,48,55,86,54,51,44,47,68,18,70,90,79,39,40,36,33,62,41,52,42,59,45,48,41,72,41,81,95,70,40,43,31,34,65,44,69,62,57,42,57,46,39,47,82,70,46,75,49,56,74,72,51,26,49,41,40,48,54,30,50,52,53,52,51,46,26,44,76,69,73,39,61,31,42,34,34,39,30,43,37,72,52,54,73,68,52,47,79,72,37,96,78,57,49,72,64,48,61,34,74,44,92,54,46,25,33,58,71,44,76,39,79,89,68,37,32,31,37,36,33,50,51,75,85,90,74,75,75,50,72,69,57,48,52,58,39,29,65,68,50,35,44,70,73,68,75,70,77,54,83,60,81,80,52,76,58,53,72,66,56,33,38,53,41,22,51,53,51,52,42,52,51,40,42,73,74,59,33,50,58,40,84,40,52,94,70,71,68,34,35,35,34,42,30,22,44,88,86,67,50,81,67,38,31,29,32,71,40,31,33,40,100,80,40,66,67,46,62,70,53,74,54,30,56,57,29,37,77,72,37,90,49,36,30,41,35,41,20,41,34,40,90,47,97,74,51,42,73,51,79,31,47,65,94,40,48,90,74,39,85,54,58,45,90,118

Organism: NCBI:txid1842727

Secondary structure (DSSP, 8-state):
-GGGS-HHHHHHHHHHHHHS----HHHHHHHTT-TTTTTTTT-SEEEETTTEEEEEEEGGG-EE-GGG-EEEEEE--SSB-TTSPBPPHHHHHHHHHHHHHHHHHHHTT--EEEEEEEESS-HHHHTT-TT--EEEEEEEEEEEEEEEEE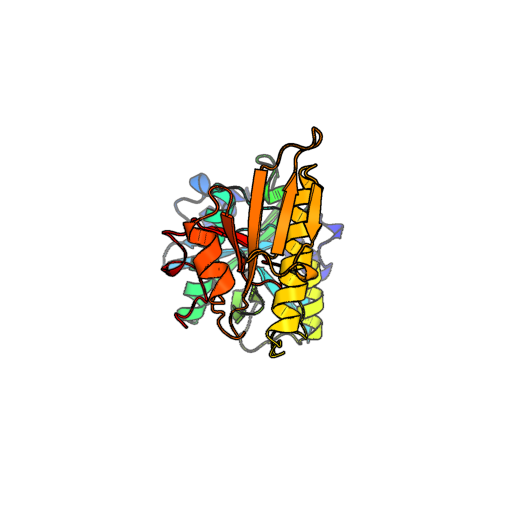TTTTEEEEEESSTT----HHHHHHHHHHHTPPPP----TTTT----HHHHHHHHHHHHHHHHHHTT-EEEE-GGGT-S-SEEEE-TT--EEEEEEEEE--TTSPPB---HHHHHHHHH-TTEEEEEEETTTSTT-EEEEE-GGGGGGSTTB---

Nearest PDB structures (foldseek):
  3ci6-assembly1_B  TM=2.563E-01  e=2.943E+00  Acinetobacter baylyi ADP1

Foldseek 3Di:
DLVLADPVLSVVLVVQCVVDDNDFQLVQVVVVAAPCSVVPVLAQWGQGPPRAIEGEDERSLWDQAPPRWIKGKDFLDLQAFLQRHGADPVSSVSSVVRVVSQVVCVVVVHWHWYKYWYWPDPPSCSRVDPPGDTPGIGTDPWTKHFQDDDVQQRITMITTHDPDDDGDPVRVVVSCNSRSRDGRPPCDPCVPPADDQVRQQVLQVVVVCCVLVVVQWHWDACVVVLQLAGIFIAHPVGDTQAGEHTGEDEPNYAFDEGDPNVLVCLVVPPRYWYKYFYNSVDPPTDIDIHRSVCQVVDPSYDYD